Protein AF-A0A2T2NE48-F1 (afdb_monomer_lite)

Organism: NCBI:txid1448308

pLDDT: mean 75.58, std 19.29, range [32.59, 97.0]

Sequence (213 aa):
MPCQMFSPVVSTAILALLLVLNAVTLEVAPDSSCANFCLDSPQSNASNIYHLSTFDRDISCLGTDYSGANSTEKGRRFKSRVGCEQTSDWAWGGDGDDGENDVYWFLYKLNVNIKSTIAWCVTGFFESQSNPNVTKANTLCSADCEPISKAINDRLKQSNQRLQYNYCSSDNDGFMNGIDKCATCLSKGENLQILANFESTLIFNARLAKLTL

Structure (mmCIF, N/CA/C/O backbone):
data_AF-A0A2T2NE48-F1
#
_entry.id   AF-A0A2T2NE48-F1
#
loop_
_atom_site.group_PDB
_atom_site.id
_atom_si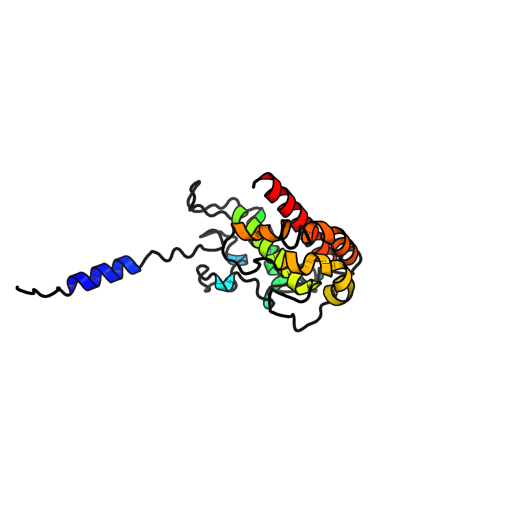te.type_symbol
_atom_site.label_atom_id
_atom_site.label_alt_id
_atom_site.label_comp_id
_atom_site.label_asym_id
_atom_site.label_entity_id
_atom_site.label_seq_id
_atom_site.pdbx_PDB_ins_code
_atom_site.Cartn_x
_atom_site.Cartn_y
_atom_site.Cartn_z
_atom_site.occupancy
_atom_site.B_iso_or_equiv
_atom_site.auth_seq_id
_atom_site.auth_comp_id
_atom_site.auth_asym_id
_atom_site.auth_atom_id
_atom_site.pdbx_PDB_model_num
ATOM 1 N N . MET A 1 1 ? 51.030 41.085 -10.895 1.00 44.44 1 MET A N 1
ATOM 2 C CA . MET A 1 1 ? 50.213 41.977 -11.756 1.00 44.44 1 MET A CA 1
ATOM 3 C C . MET A 1 1 ? 50.639 41.710 -13.194 1.00 44.44 1 MET A C 1
ATOM 5 O O . MET A 1 1 ? 51.850 41.629 -13.368 1.00 44.44 1 MET A O 1
ATOM 9 N N . PRO A 1 2 ? 49.743 41.503 -14.182 1.00 38.47 2 PRO A N 1
ATOM 10 C CA . PRO A 1 2 ? 48.411 42.100 -14.326 1.00 38.47 2 PRO A CA 1
ATOM 11 C C . PRO A 1 2 ? 47.244 41.099 -14.494 1.00 38.47 2 PRO A C 1
ATOM 13 O O . PRO A 1 2 ? 47.440 39.910 -14.722 1.00 38.47 2 PRO A O 1
ATOM 16 N N . CYS A 1 3 ? 46.023 41.630 -14.373 1.00 33.72 3 CYS A N 1
ATOM 17 C CA . CYS A 1 3 ? 44.760 41.010 -14.771 1.00 33.72 3 CYS A CA 1
ATOM 18 C C . CYS A 1 3 ? 44.644 40.946 -16.302 1.00 33.72 3 CYS A C 1
ATOM 20 O O . CYS A 1 3 ? 44.968 41.927 -16.971 1.00 33.72 3 CYS A O 1
ATOM 22 N N . GLN A 1 4 ? 44.087 39.860 -16.847 1.00 32.59 4 GLN A N 1
ATOM 23 C CA . GLN A 1 4 ? 43.489 39.861 -18.184 1.00 32.59 4 GLN A CA 1
ATOM 24 C C . GLN A 1 4 ? 42.101 39.213 -18.173 1.00 32.59 4 GLN A C 1
ATOM 26 O O . GLN A 1 4 ? 41.817 38.281 -17.425 1.00 32.59 4 GLN A O 1
ATOM 31 N N . MET A 1 5 ? 41.244 39.828 -18.981 1.00 36.47 5 MET A N 1
ATOM 32 C CA . MET A 1 5 ? 39.801 39.680 -19.109 1.00 36.47 5 MET A CA 1
ATOM 33 C C . MET A 1 5 ? 39.377 38.272 -19.546 1.00 36.47 5 MET A C 1
ATOM 35 O O . MET A 1 5 ? 39.890 37.743 -20.530 1.00 36.47 5 MET A O 1
ATOM 39 N N . PHE A 1 6 ? 38.378 37.704 -18.867 1.00 33.88 6 PHE A N 1
ATOM 40 C CA . PHE A 1 6 ? 37.699 36.496 -19.328 1.00 33.88 6 PHE A CA 1
ATOM 41 C C . PHE A 1 6 ? 36.794 36.817 -20.527 1.00 33.88 6 PHE A C 1
ATOM 43 O O . PHE A 1 6 ? 35.891 37.648 -20.459 1.00 33.88 6 PHE A O 1
ATOM 50 N N . SER A 1 7 ? 37.100 36.144 -21.635 1.00 38.25 7 SER A N 1
ATOM 51 C CA . SER A 1 7 ? 36.379 36.123 -22.908 1.00 38.25 7 SER A CA 1
ATOM 52 C C . SER A 1 7 ? 34.950 35.562 -22.755 1.00 38.25 7 SER A C 1
ATOM 54 O O . SER A 1 7 ? 34.760 34.608 -21.993 1.00 38.25 7 SER A O 1
ATOM 56 N N . PRO A 1 8 ? 33.946 36.058 -23.514 1.00 43.22 8 PRO A N 1
ATOM 57 C CA . PRO A 1 8 ? 32.561 35.563 -23.467 1.00 43.22 8 PRO A CA 1
ATOM 58 C C . PRO A 1 8 ? 32.416 34.086 -23.883 1.00 43.22 8 PRO A C 1
ATOM 60 O O . PRO A 1 8 ? 31.383 33.470 -23.629 1.00 43.22 8 PRO A O 1
ATOM 63 N N . VAL A 1 9 ? 33.465 33.493 -24.462 1.00 47.25 9 VAL A N 1
ATOM 64 C CA . VAL A 1 9 ? 33.515 32.081 -24.876 1.00 47.25 9 VAL A CA 1
ATOM 65 C C . VAL A 1 9 ? 33.454 31.124 -23.676 1.00 47.25 9 VAL A C 1
ATOM 67 O O . VAL A 1 9 ? 32.893 30.033 -23.779 1.00 47.25 9 VAL A O 1
ATOM 70 N N . VAL A 1 10 ? 33.940 31.538 -22.498 1.00 44.31 10 VAL A N 1
ATOM 71 C CA . VAL A 1 10 ? 33.923 30.682 -21.294 1.00 44.31 10 VAL A CA 1
ATOM 72 C C . VAL A 1 10 ? 32.500 30.520 -20.736 1.00 44.31 10 VAL A C 1
ATOM 74 O O . VAL A 1 10 ? 32.179 29.488 -20.153 1.00 44.31 10 VAL A O 1
ATOM 77 N N . SER A 1 11 ? 31.606 31.477 -21.013 1.00 48.16 11 SER A N 1
ATOM 78 C CA . SER A 1 11 ? 30.197 31.412 -20.599 1.00 48.16 11 SER A CA 1
ATOM 79 C C . SER A 1 11 ? 29.408 30.329 -21.348 1.00 48.16 11 SER A C 1
ATOM 81 O O . SER A 1 11 ? 28.517 29.700 -20.782 1.00 48.16 11 SER A O 1
ATOM 83 N N . THR A 1 12 ? 29.763 30.051 -22.608 1.00 47.50 12 THR A N 1
ATOM 84 C CA . THR A 1 12 ? 29.078 29.021 -23.412 1.00 47.50 12 THR A CA 1
ATOM 85 C C . THR A 1 12 ? 29.461 27.588 -23.032 1.00 47.50 12 THR A C 1
ATOM 87 O O . THR A 1 12 ? 28.648 26.681 -23.192 1.00 47.50 12 THR A O 1
ATOM 90 N N . ALA A 1 13 ? 30.648 27.375 -22.453 1.00 48.75 13 ALA A N 1
ATOM 91 C CA . ALA A 1 13 ? 31.083 26.049 -22.007 1.00 48.75 13 ALA A CA 1
ATOM 92 C C . ALA A 1 13 ? 30.382 25.598 -20.711 1.00 48.75 13 ALA A C 1
ATOM 94 O O . ALA A 1 13 ? 30.119 24.412 -20.529 1.00 48.75 13 ALA A O 1
ATOM 95 N N . ILE A 1 14 ? 30.016 26.542 -19.836 1.00 50.50 14 ILE A N 1
ATOM 96 C CA . ILE A 1 14 ? 29.304 26.246 -18.583 1.00 50.50 14 ILE A CA 1
ATOM 97 C C . ILE A 1 14 ? 27.827 25.913 -18.859 1.00 50.50 14 ILE A C 1
ATOM 99 O O . ILE A 1 14 ? 27.270 25.032 -18.209 1.00 50.50 14 ILE A O 1
ATOM 103 N N . LEU A 1 15 ? 27.207 26.532 -19.873 1.00 43.06 15 LEU A N 1
ATOM 104 C CA . LEU A 1 15 ? 25.827 26.217 -20.268 1.00 43.06 15 LEU A CA 1
ATOM 105 C C . LEU A 1 15 ? 25.681 24.822 -20.902 1.00 43.06 15 LEU A C 1
ATOM 107 O O . LEU A 1 15 ? 24.657 24.177 -20.704 1.00 43.06 15 LEU A O 1
ATOM 111 N N . ALA A 1 16 ? 26.699 24.334 -21.619 1.00 45.84 16 ALA A N 1
ATOM 112 C CA . ALA A 1 16 ? 26.691 22.986 -22.192 1.00 45.84 16 ALA A CA 1
ATOM 113 C C . ALA A 1 16 ? 26.931 21.887 -21.137 1.00 45.84 16 ALA A C 1
ATOM 115 O O . ALA A 1 16 ? 26.408 20.784 -21.274 1.00 45.84 16 ALA A O 1
ATOM 116 N N . LEU A 1 17 ? 27.659 22.191 -20.054 1.00 43.09 17 LEU A N 1
ATOM 117 C CA . LEU A 1 17 ? 27.893 21.246 -18.954 1.00 43.09 17 LEU A CA 1
ATOM 118 C C . LEU A 1 17 ? 26.673 21.099 -18.021 1.00 43.09 17 LEU A C 1
ATOM 120 O O . LEU A 1 17 ? 26.535 20.094 -17.332 1.00 43.09 17 LEU A O 1
ATOM 124 N N . LEU A 1 18 ? 25.759 22.074 -18.033 1.00 40.31 18 LEU A N 1
ATOM 125 C CA . LEU A 1 18 ? 24.522 22.067 -17.241 1.00 40.31 18 LEU A CA 1
ATOM 126 C C . LEU A 1 18 ? 23.337 21.371 -17.941 1.00 40.31 18 LEU A C 1
ATOM 128 O O . LEU A 1 18 ? 22.265 21.269 -17.348 1.00 40.31 18 LEU A O 1
ATOM 132 N N . LEU A 1 19 ? 23.505 20.886 -19.179 1.00 40.97 19 LEU A N 1
ATOM 133 C CA . LEU A 1 19 ? 22.394 20.424 -20.021 1.00 40.97 19 LEU A CA 1
ATOM 134 C C . LEU A 1 19 ? 22.105 18.912 -20.027 1.00 40.97 19 LEU A C 1
ATOM 136 O O . LEU A 1 19 ? 21.163 18.526 -20.709 1.00 40.97 19 LEU A O 1
ATOM 140 N N . VAL A 1 20 ? 22.820 18.040 -19.295 1.00 41.28 20 VAL A N 1
ATOM 141 C CA . VAL A 1 20 ? 22.506 16.585 -19.378 1.00 41.28 20 VAL A CA 1
ATOM 142 C C . VAL A 1 20 ? 22.626 15.767 -18.081 1.00 41.28 20 VAL A C 1
ATOM 144 O O . VAL A 1 20 ? 22.304 14.588 -18.085 1.00 41.28 20 VAL A O 1
ATOM 147 N N . LEU A 1 21 ? 22.993 16.351 -16.934 1.00 37.84 21 LEU A N 1
ATOM 148 C CA . LEU A 1 21 ? 23.057 15.604 -15.658 1.00 37.84 21 LEU A CA 1
ATOM 149 C C . LEU A 1 21 ? 21.745 15.591 -14.855 1.00 37.84 21 LEU A C 1
ATOM 151 O O . LEU A 1 21 ? 21.741 15.273 -13.672 1.00 37.84 21 LEU A O 1
ATOM 155 N N . ASN A 1 22 ? 20.617 15.863 -15.508 1.00 33.66 22 ASN A N 1
ATOM 156 C CA . ASN A 1 22 ? 19.311 15.476 -14.986 1.00 33.66 22 ASN A CA 1
ATOM 157 C C . ASN A 1 22 ? 18.867 14.199 -15.701 1.00 33.66 22 ASN A C 1
ATOM 159 O O . ASN A 1 22 ? 17.844 14.185 -16.382 1.00 33.66 22 ASN A O 1
ATOM 163 N N . ALA A 1 23 ? 19.635 13.119 -15.532 1.00 37.03 23 ALA A N 1
ATOM 164 C CA . ALA A 1 23 ? 19.044 11.790 -15.553 1.00 37.03 23 ALA A CA 1
ATOM 165 C C . ALA A 1 23 ? 18.161 11.715 -14.309 1.00 37.03 23 ALA A C 1
ATOM 167 O O . ALA A 1 23 ? 18.549 11.206 -13.260 1.00 37.03 23 ALA A O 1
ATOM 168 N N . VAL A 1 24 ? 16.999 12.359 -14.379 1.00 35.28 24 VAL A N 1
ATOM 169 C CA . VAL A 1 24 ? 15.969 12.043 -13.416 1.00 35.28 24 VAL A CA 1
ATOM 170 C C . VAL A 1 24 ? 15.526 10.654 -13.811 1.00 35.28 24 VAL A C 1
ATOM 172 O O . VAL A 1 24 ? 14.962 10.483 -14.892 1.00 35.28 24 VAL A O 1
ATOM 175 N N . THR A 1 25 ? 15.883 9.691 -12.968 1.00 40.91 25 THR A N 1
ATOM 176 C CA . THR A 1 25 ? 15.460 8.303 -13.081 1.00 40.91 25 THR A CA 1
ATOM 177 C C . THR A 1 25 ? 13.975 8.315 -13.370 1.00 40.91 25 THR A C 1
ATOM 179 O O . THR A 1 25 ? 13.176 8.849 -12.589 1.00 40.91 25 THR A O 1
ATOM 182 N N . LEU A 1 26 ? 13.639 7.833 -14.555 1.00 46.09 26 LEU A N 1
ATOM 183 C CA . LEU A 1 26 ? 12.269 7.631 -14.935 1.00 46.09 26 LEU A CA 1
ATOM 184 C C . LEU A 1 26 ? 11.814 6.541 -13.982 1.00 46.09 26 LEU A C 1
ATOM 186 O O . LEU A 1 26 ? 12.364 5.455 -14.011 1.00 46.09 26 LEU A O 1
ATOM 190 N N . GLU A 1 27 ? 10.857 6.779 -13.089 1.00 61.62 27 GLU A N 1
ATOM 191 C CA . GLU A 1 27 ? 10.417 5.656 -12.254 1.00 61.62 27 GLU A CA 1
ATOM 192 C C . GLU A 1 27 ? 9.560 4.665 -13.055 1.00 61.62 27 GLU A C 1
ATOM 194 O O . GLU A 1 27 ? 8.658 4.060 -12.514 1.00 61.62 27 GLU A O 1
ATOM 199 N N . VAL A 1 28 ? 9.748 4.545 -14.362 1.00 65.81 28 VAL A N 1
ATOM 200 C CA . VAL A 1 28 ? 9.128 3.599 -15.294 1.00 65.81 28 VAL A CA 1
ATOM 201 C C . VAL A 1 28 ? 10.209 3.284 -16.313 1.00 65.81 28 VAL A C 1
ATOM 203 O O . VAL A 1 28 ? 10.930 4.203 -16.680 1.00 65.81 28 VAL A O 1
ATOM 206 N N . ALA A 1 29 ? 10.330 2.053 -16.808 1.00 71.94 29 ALA A N 1
ATOM 207 C CA . ALA A 1 29 ? 11.402 1.785 -17.763 1.00 71.94 29 ALA A CA 1
ATOM 208 C C . ALA A 1 29 ? 11.204 2.659 -19.028 1.00 71.94 29 ALA A C 1
ATOM 210 O O . ALA A 1 29 ? 10.101 2.666 -19.595 1.00 71.94 29 ALA A O 1
ATOM 211 N N . PRO A 1 30 ? 12.224 3.423 -19.471 1.00 70.69 30 PRO A N 1
ATOM 212 C CA . PRO A 1 30 ? 12.110 4.312 -20.621 1.00 70.69 30 PRO A CA 1
ATOM 213 C C . PRO A 1 30 ? 11.639 3.572 -21.866 1.00 70.69 30 PRO A C 1
ATOM 215 O O . PRO A 1 30 ? 12.071 2.452 -22.113 1.00 70.69 30 PRO A O 1
ATOM 218 N N . ASP A 1 31 ? 10.744 4.199 -22.632 1.00 74.06 31 ASP A N 1
ATOM 219 C CA . ASP A 1 31 ? 10.131 3.650 -23.852 1.00 74.06 31 ASP A CA 1
ATOM 220 C C . ASP A 1 31 ? 9.341 2.336 -23.668 1.00 74.06 31 ASP A C 1
ATOM 222 O O . ASP A 1 31 ? 8.898 1.734 -24.650 1.00 74.06 31 ASP A O 1
ATOM 226 N N . SER A 1 32 ? 9.073 1.920 -22.423 1.00 78.38 32 SER A N 1
ATOM 227 C CA . SER A 1 32 ? 8.186 0.790 -22.153 1.00 78.38 32 SER A CA 1
ATOM 228 C C . SER A 1 32 ? 6.763 1.077 -22.633 1.00 78.38 32 SER A C 1
ATOM 230 O O . SER A 1 32 ? 6.166 2.116 -22.333 1.00 78.38 32 SER A O 1
ATOM 232 N N . SER A 1 33 ? 6.151 0.088 -23.286 1.00 83.31 33 SER A N 1
ATOM 233 C CA . SER A 1 33 ? 4.720 0.125 -23.611 1.00 83.31 33 SER A CA 1
ATOM 234 C C . SER A 1 33 ? 3.822 0.201 -22.364 1.00 83.31 33 SER A C 1
ATOM 236 O O . SER A 1 33 ? 2.710 0.737 -22.440 1.00 83.31 33 SER A O 1
ATOM 238 N N . CYS A 1 34 ? 4.317 -0.255 -21.205 1.00 81.81 34 CYS A N 1
ATOM 239 C CA . CYS A 1 34 ? 3.620 -0.199 -19.924 1.00 81.81 34 CYS A CA 1
ATOM 240 C C . CYS A 1 34 ? 3.664 1.185 -19.269 1.00 81.81 34 CYS A C 1
ATOM 242 O O . CYS A 1 34 ? 2.781 1.496 -18.465 1.00 81.81 34 CYS A O 1
ATOM 244 N N . ALA A 1 35 ? 4.607 2.053 -19.657 1.00 75.75 35 ALA A N 1
ATOM 245 C CA . ALA A 1 35 ? 4.751 3.391 -19.086 1.00 75.75 35 ALA A CA 1
ATOM 246 C C . ALA A 1 35 ? 3.456 4.218 -19.193 1.00 75.75 35 ALA A C 1
ATOM 248 O O . ALA A 1 35 ? 3.117 4.965 -18.278 1.00 75.75 35 ALA A O 1
ATOM 249 N N . ASN A 1 36 ? 2.655 4.017 -20.244 1.00 76.25 36 ASN A N 1
ATOM 250 C CA . ASN A 1 36 ? 1.375 4.712 -20.429 1.00 76.25 36 ASN A CA 1
ATOM 251 C C . ASN A 1 36 ? 0.335 4.425 -19.329 1.00 76.25 36 ASN A C 1
ATOM 253 O O . ASN A 1 36 ? -0.551 5.244 -19.099 1.00 76.25 36 ASN A O 1
ATOM 257 N N . PHE A 1 37 ? 0.430 3.291 -18.628 1.00 75.44 37 PHE A N 1
ATOM 258 C CA . PHE A 1 37 ? -0.422 2.984 -17.469 1.00 75.44 37 PHE A CA 1
ATOM 259 C C . PHE A 1 37 ? 0.136 3.559 -16.158 1.00 75.44 37 PHE A C 1
ATOM 261 O O . PHE A 1 37 ? -0.528 3.553 -15.113 1.00 75.44 37 PHE A O 1
ATOM 268 N N . CYS A 1 38 ? 1.374 4.041 -16.198 1.00 67.50 38 CYS A N 1
ATOM 269 C CA . CYS A 1 38 ? 2.130 4.490 -15.041 1.00 67.50 38 CYS A CA 1
ATOM 270 C C . CYS A 1 38 ? 2.132 6.008 -14.871 1.00 67.50 38 CYS A C 1
ATOM 272 O O . CYS A 1 38 ? 2.309 6.471 -13.746 1.00 67.50 38 CYS A O 1
ATOM 274 N N . LEU A 1 39 ? 1.881 6.758 -15.945 1.00 65.12 39 LEU A N 1
ATOM 275 C CA . LEU A 1 39 ? 1.863 8.220 -15.946 1.00 65.12 39 LEU A CA 1
ATOM 276 C C . LEU A 1 39 ? 0.467 8.788 -15.667 1.00 65.12 39 LEU A C 1
ATOM 278 O O . LEU A 1 39 ? -0.545 8.255 -16.120 1.00 65.12 39 LEU A O 1
ATOM 282 N N . ASP A 1 40 ? 0.422 9.906 -14.938 1.00 55.59 40 ASP A N 1
ATOM 283 C CA . ASP A 1 40 ? -0.820 10.635 -14.650 1.00 55.59 40 ASP A CA 1
ATOM 284 C C . ASP A 1 40 ? -1.310 11.466 -15.841 1.00 55.59 40 ASP A C 1
ATOM 286 O O . ASP A 1 40 ? -2.495 11.787 -15.922 1.00 55.59 40 ASP A O 1
ATOM 290 N N . SER A 1 41 ? -0.427 11.809 -16.786 1.00 47.47 41 SER A N 1
ATOM 291 C CA . SER A 1 41 ? -0.827 12.366 -18.078 1.00 47.47 41 SER A CA 1
ATOM 292 C C . SER A 1 41 ? 0.187 12.032 -19.184 1.00 47.47 41 SER A C 1
ATOM 294 O O . SER A 1 41 ? 1.366 11.842 -18.894 1.00 47.47 41 SER A O 1
ATOM 296 N N . PRO A 1 42 ? -0.213 12.054 -20.469 1.00 41.59 42 PRO A N 1
ATOM 297 C CA . PRO A 1 42 ? 0.702 11.841 -21.599 1.00 41.59 42 PRO A CA 1
ATOM 298 C C . PRO A 1 42 ? 1.818 12.898 -21.717 1.00 41.59 42 PRO A C 1
ATOM 300 O O . PRO A 1 42 ? 2.737 12.735 -22.510 1.00 41.59 42 PRO A O 1
ATOM 303 N N . GLN A 1 43 ? 1.705 14.009 -20.977 1.00 37.91 43 GLN A N 1
ATOM 304 C CA . GLN A 1 43 ? 2.612 15.164 -20.999 1.00 37.91 43 GLN A CA 1
ATOM 305 C C . GLN A 1 43 ? 3.388 15.331 -19.684 1.00 37.91 43 GLN A C 1
ATOM 307 O O . GLN A 1 43 ? 4.200 16.247 -19.565 1.00 37.91 43 GLN A O 1
ATOM 312 N N . SER A 1 44 ? 3.141 14.485 -18.676 1.00 43.94 44 SER A N 1
ATOM 313 C CA . SER A 1 44 ? 3.890 14.546 -17.422 1.00 43.94 44 SER A CA 1
ATOM 314 C C . SER A 1 44 ? 5.260 13.928 -17.644 1.00 43.94 44 SER A C 1
ATOM 316 O O . SER A 1 44 ? 5.365 12.729 -17.902 1.00 43.94 44 SER A O 1
ATOM 318 N N . ASN A 1 45 ? 6.303 14.748 -17.530 1.00 38.91 45 ASN A N 1
ATOM 319 C CA . ASN A 1 45 ? 7.682 14.285 -17.527 1.00 38.91 45 ASN A CA 1
ATOM 320 C C . ASN A 1 45 ? 7.840 13.252 -16.408 1.00 38.91 45 ASN A C 1
ATOM 322 O O . ASN A 1 45 ? 7.736 13.587 -15.228 1.00 38.91 45 ASN A O 1
ATOM 326 N N . ALA A 1 46 ? 8.115 12.005 -16.779 1.00 43.16 46 ALA A N 1
ATOM 327 C CA . ALA A 1 46 ? 8.340 10.906 -15.841 1.00 43.16 46 ALA A CA 1
ATOM 328 C C . ALA A 1 46 ? 9.632 11.074 -15.003 1.00 43.16 46 ALA A C 1
ATOM 330 O O . ALA A 1 46 ? 9.906 10.319 -14.079 1.00 43.16 46 ALA A O 1
ATOM 331 N N . SER A 1 47 ? 10.361 12.152 -15.291 1.00 35.72 47 SER A N 1
ATOM 332 C CA . SER A 1 47 ? 11.492 12.746 -14.590 1.00 35.72 47 SER A CA 1
ATOM 333 C C . SER A 1 47 ? 11.100 13.616 -13.387 1.00 35.72 47 SER A C 1
ATOM 335 O O . SER A 1 47 ? 11.803 14.566 -13.056 1.00 35.72 47 SER A O 1
ATOM 337 N N . ASN A 1 48 ? 9.951 13.394 -12.760 1.00 36.56 48 ASN A N 1
ATOM 338 C CA . ASN A 1 48 ? 9.563 14.178 -11.599 1.00 36.56 48 ASN A CA 1
ATOM 339 C C . ASN A 1 48 ? 9.153 13.238 -10.473 1.00 36.56 48 ASN A C 1
ATOM 341 O O . ASN A 1 48 ? 8.015 12.785 -10.414 1.00 36.56 48 ASN A O 1
ATOM 345 N N . ILE A 1 49 ? 10.101 12.985 -9.570 1.00 39.53 49 ILE A N 1
ATOM 346 C CA . ILE A 1 49 ? 9.968 12.190 -8.338 1.00 39.53 49 ILE A CA 1
ATOM 347 C C . ILE A 1 49 ? 8.749 12.579 -7.477 1.00 39.53 49 ILE A C 1
ATOM 349 O O . ILE A 1 49 ? 8.300 11.808 -6.636 1.00 39.53 49 ILE A O 1
ATOM 353 N N . TYR A 1 50 ? 8.166 13.761 -7.703 1.00 40.50 50 TYR A N 1
ATOM 354 C CA . TYR A 1 50 ? 6.936 14.212 -7.049 1.00 40.50 50 TYR A CA 1
ATOM 355 C C . TYR A 1 50 ? 5.640 13.650 -7.663 1.00 40.50 50 TYR A C 1
ATOM 357 O O . TYR A 1 50 ? 4.578 13.835 -7.079 1.00 40.50 50 TYR A O 1
ATOM 365 N N . HIS A 1 51 ? 5.699 12.947 -8.798 1.00 41.81 51 HIS A N 1
ATOM 366 C CA . HIS A 1 51 ? 4.575 12.167 -9.342 1.00 41.81 51 HIS A CA 1
ATOM 367 C C . HIS A 1 51 ? 4.538 10.724 -8.816 1.00 41.81 51 HIS A C 1
ATOM 369 O O . HIS A 1 51 ? 3.670 9.943 -9.195 1.00 41.81 51 HIS A O 1
ATOM 375 N N . LEU A 1 52 ? 5.496 10.355 -7.959 1.00 44.56 52 LEU A N 1
ATOM 376 C CA . LEU A 1 52 ? 5.715 8.973 -7.523 1.00 44.56 52 LEU A CA 1
ATOM 377 C C . LEU A 1 52 ? 5.383 8.735 -6.058 1.00 44.56 52 LEU A C 1
ATOM 379 O O . LEU A 1 52 ? 5.319 7.596 -5.601 1.00 44.56 52 LEU A O 1
ATOM 383 N N . SER A 1 53 ? 5.000 9.793 -5.350 1.00 46.62 53 SER A N 1
ATOM 384 C CA . SER A 1 53 ? 4.044 9.624 -4.274 1.00 46.62 53 SER A CA 1
ATOM 385 C C . SER A 1 53 ? 2.721 9.219 -4.908 1.00 46.62 53 SER A C 1
ATOM 387 O O . SER A 1 53 ? 2.091 10.047 -5.564 1.00 46.62 53 SER A O 1
ATOM 389 N N . THR A 1 54 ? 2.292 7.973 -4.699 1.00 50.41 54 THR A N 1
ATOM 390 C CA . THR A 1 54 ? 0.871 7.627 -4.703 1.00 50.41 54 THR A CA 1
ATOM 391 C C . THR A 1 54 ? 0.185 8.691 -3.851 1.00 50.41 54 THR A C 1
ATOM 393 O O . THR A 1 54 ? 0.263 8.653 -2.622 1.00 50.41 54 THR A O 1
ATOM 396 N N . PHE A 1 55 ? -0.382 9.721 -4.479 1.00 54.47 55 PHE A N 1
ATOM 397 C CA . PHE A 1 55 ? -1.176 10.676 -3.732 1.00 54.47 55 PHE A CA 1
ATOM 398 C C . PHE A 1 55 ? -2.397 9.898 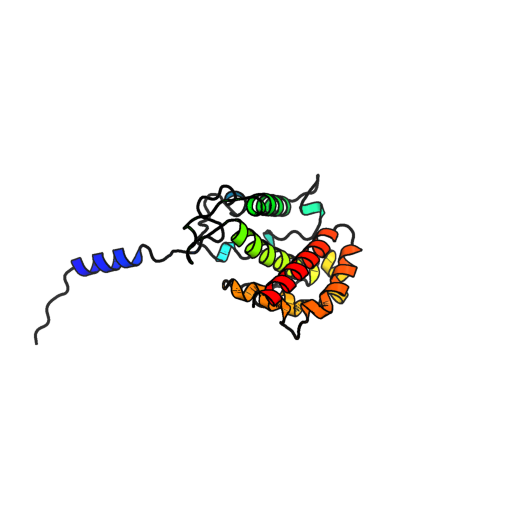-3.241 1.00 54.47 55 PHE A C 1
ATOM 400 O O . PHE A 1 55 ? -2.819 8.917 -3.856 1.00 54.47 55 PHE A O 1
ATOM 407 N N . ASP A 1 56 ? -2.985 10.330 -2.137 1.00 53.78 56 ASP A N 1
ATOM 408 C CA . ASP A 1 56 ? -4.321 9.923 -1.692 1.00 53.78 56 ASP A CA 1
ATOM 409 C C . ASP A 1 56 ? -5.329 9.723 -2.845 1.00 53.78 56 ASP A C 1
ATOM 411 O O . ASP A 1 56 ? -6.176 8.826 -2.807 1.00 53.78 56 ASP A O 1
ATOM 415 N N . ARG A 1 57 ? -5.190 10.525 -3.908 1.00 58.06 57 ARG A N 1
ATOM 416 C CA . ARG A 1 57 ? -5.975 10.473 -5.150 1.00 58.06 57 ARG A CA 1
ATOM 417 C C . ARG A 1 57 ? -5.846 9.171 -5.953 1.00 58.06 57 ARG A C 1
ATOM 419 O O . ARG A 1 57 ? -6.804 8.801 -6.630 1.00 58.06 57 ARG A O 1
ATOM 426 N N . ASP A 1 58 ? -4.737 8.448 -5.835 1.00 69.19 58 ASP A N 1
ATOM 427 C CA . ASP A 1 58 ? -4.455 7.210 -6.578 1.00 69.19 58 ASP A CA 1
ATOM 428 C C . ASP A 1 58 ? -4.750 5.940 -5.774 1.00 69.19 58 ASP A C 1
ATOM 430 O O . ASP A 1 58 ? -4.682 4.825 -6.295 1.00 69.19 58 ASP A O 1
ATOM 434 N N . ILE A 1 59 ? -5.131 6.099 -4.505 1.00 81.44 59 ILE A N 1
ATOM 435 C CA . ILE A 1 59 ? -5.354 4.994 -3.577 1.00 81.44 59 ILE A CA 1
ATOM 436 C C . ILE A 1 59 ? -6.810 4.531 -3.635 1.00 81.44 59 ILE A C 1
ATOM 438 O O . ILE A 1 59 ? -7.752 5.312 -3.468 1.00 81.44 59 ILE A O 1
ATOM 442 N N . SER A 1 60 ? -7.004 3.228 -3.828 1.00 89.06 60 SER A N 1
ATOM 443 C CA . SER A 1 60 ? -8.315 2.573 -3.775 1.00 89.06 60 SER A CA 1
ATOM 444 C C . SER A 1 60 ? -8.399 1.642 -2.573 1.00 89.06 60 SER A C 1
ATOM 446 O O . SER A 1 60 ? -7.575 0.740 -2.422 1.00 89.06 60 SER A O 1
ATOM 448 N N . CYS A 1 61 ? -9.407 1.851 -1.729 1.00 91.38 61 CYS A N 1
ATOM 449 C CA . CYS A 1 61 ? -9.540 1.140 -0.457 1.00 91.38 61 CYS A CA 1
ATOM 450 C C . CYS A 1 61 ? -10.496 -0.053 -0.520 1.00 91.38 61 CYS A C 1
ATOM 452 O O . CYS A 1 61 ? -10.517 -0.853 0.414 1.00 91.38 61 CYS A O 1
ATOM 454 N N . LEU A 1 62 ? -11.308 -0.169 -1.576 1.00 93.00 62 LEU A N 1
ATOM 455 C CA . LEU A 1 62 ? -12.308 -1.226 -1.710 1.00 93.00 62 LEU A CA 1
ATOM 456 C C . LEU A 1 62 ? -11.988 -2.131 -2.895 1.00 93.00 62 LEU A C 1
ATOM 458 O O . LEU A 1 62 ? -11.581 -1.670 -3.956 1.00 93.00 62 LEU A O 1
ATOM 462 N N . GLY A 1 63 ? -12.251 -3.429 -2.754 1.00 88.50 63 GLY A N 1
ATOM 463 C CA . GLY A 1 63 ? -12.079 -4.400 -3.840 1.00 88.50 63 GLY A CA 1
ATOM 464 C C . GLY A 1 63 ? -12.905 -4.062 -5.088 1.00 88.50 63 GLY A C 1
ATOM 465 O O . GLY A 1 63 ? -12.440 -4.252 -6.213 1.00 88.50 63 GLY A O 1
ATOM 466 N N . THR A 1 64 ? -14.095 -3.484 -4.901 1.00 93.25 64 THR A N 1
ATOM 467 C CA . THR A 1 64 ? -14.973 -3.034 -5.992 1.00 93.25 64 THR A CA 1
ATOM 468 C C . THR A 1 64 ? -14.363 -1.922 -6.834 1.00 93.25 64 THR A C 1
ATOM 470 O O . THR A 1 64 ? -14.724 -1.794 -7.998 1.00 93.25 64 THR A O 1
ATOM 473 N N . ASP A 1 65 ? -13.407 -1.161 -6.296 1.00 91.69 65 ASP A N 1
ATOM 474 C CA . ASP A 1 65 ? -12.748 -0.079 -7.027 1.00 91.69 65 ASP A CA 1
ATOM 475 C C . ASP A 1 65 ? -11.879 -0.618 -8.175 1.00 91.69 65 ASP A C 1
ATOM 477 O O . ASP A 1 65 ? -11.651 0.088 -9.155 1.00 91.69 65 ASP A O 1
ATOM 481 N N . TYR A 1 66 ? -11.417 -1.870 -8.086 1.00 87.50 66 TYR A N 1
ATOM 482 C CA . TYR A 1 66 ? -10.468 -2.468 -9.029 1.00 87.50 66 TYR A CA 1
ATOM 483 C C . TYR A 1 66 ? -11.133 -3.239 -10.178 1.00 87.50 66 TYR A C 1
ATOM 485 O O . TYR A 1 66 ? -10.503 -3.474 -11.212 1.00 87.50 66 TYR A O 1
ATOM 493 N N . SER A 1 67 ? -12.386 -3.685 -10.022 1.00 8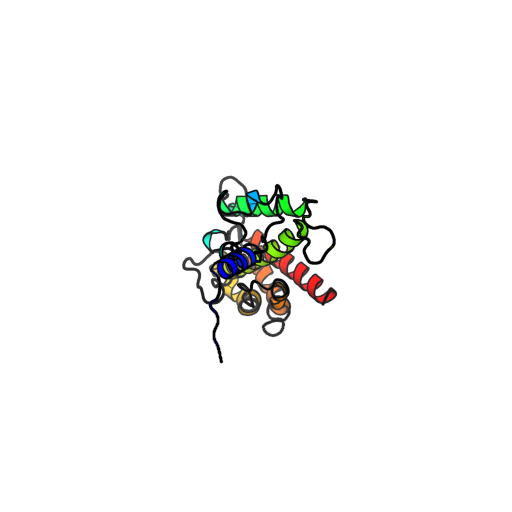6.81 67 SER A N 1
ATOM 494 C CA . SER A 1 67 ? -13.063 -4.502 -11.039 1.00 86.81 67 SER A CA 1
ATOM 495 C C . SER A 1 67 ? -14.591 -4.480 -10.930 1.00 86.81 67 SER A C 1
ATOM 497 O O . SER A 1 67 ? -15.147 -4.228 -9.867 1.00 86.81 67 SER A O 1
ATOM 499 N N . GLY A 1 68 ? -15.271 -4.764 -12.045 1.00 88.12 68 GLY A N 1
ATOM 500 C CA . GLY A 1 68 ? -16.733 -4.783 -12.126 1.00 88.12 68 GLY A CA 1
ATOM 501 C C . GLY A 1 68 ? -17.357 -3.418 -12.437 1.00 88.12 68 GLY A C 1
ATOM 502 O O . GLY A 1 68 ? -16.660 -2.450 -12.756 1.00 88.12 68 GLY A O 1
ATOM 503 N N . ALA A 1 69 ? -18.690 -3.357 -12.355 1.00 89.38 69 ALA A N 1
ATOM 504 C CA . ALA A 1 69 ? -19.488 -2.186 -12.738 1.00 89.38 69 ALA A CA 1
ATOM 505 C C . ALA A 1 69 ? -19.195 -0.933 -11.892 1.00 89.38 69 ALA A C 1
ATOM 507 O O . ALA A 1 69 ? -19.324 0.180 -12.389 1.00 89.38 69 ALA A O 1
ATOM 508 N N . ASN A 1 70 ? -18.746 -1.121 -10.647 1.00 90.62 70 ASN A N 1
ATOM 509 C CA . ASN A 1 70 ? -18.431 -0.040 -9.708 1.00 90.62 70 ASN A CA 1
ATOM 510 C C . ASN A 1 70 ? -16.932 0.295 -9.657 1.00 90.62 70 ASN A C 1
ATOM 512 O O . ASN A 1 70 ? -16.492 0.993 -8.746 1.00 90.62 70 ASN A O 1
ATOM 516 N N . SER A 1 71 ? -16.137 -0.214 -10.605 1.00 91.81 71 SER A N 1
ATOM 517 C CA . SER A 1 71 ? -14.707 0.084 -10.632 1.00 91.81 71 SER A CA 1
ATOM 518 C C . SER A 1 71 ? -14.451 1.576 -10.828 1.00 91.81 71 SER A C 1
ATOM 520 O O . SER A 1 71 ? -15.136 2.265 -11.590 1.00 91.81 71 SER A O 1
ATOM 522 N N . THR A 1 72 ? -13.428 2.077 -10.150 1.00 90.25 72 THR A N 1
ATOM 523 C CA . THR A 1 72 ? -12.980 3.463 -10.259 1.00 90.25 72 THR A CA 1
ATOM 524 C C . THR A 1 72 ? -11.845 3.558 -11.272 1.00 90.25 72 THR A C 1
ATOM 526 O O . THR A 1 72 ? -11.188 2.568 -11.597 1.00 90.25 72 THR A O 1
ATOM 529 N N . GLU A 1 73 ? -11.598 4.757 -11.791 1.00 86.25 73 GLU A N 1
ATOM 530 C CA . GLU A 1 73 ? -10.480 4.993 -12.708 1.00 86.25 73 GLU A CA 1
ATOM 531 C C . GLU A 1 73 ? -9.133 4.623 -12.074 1.00 86.25 73 GLU A C 1
ATOM 533 O O . GLU A 1 73 ? -8.378 3.849 -12.657 1.00 86.25 73 GLU A O 1
ATOM 538 N N . LYS A 1 74 ? -8.886 5.080 -10.842 1.00 83.56 74 LYS A N 1
ATOM 539 C CA . LYS A 1 74 ? -7.672 4.775 -10.071 1.00 83.56 74 LYS A CA 1
ATOM 540 C C . LYS A 1 74 ? -7.453 3.270 -9.862 1.00 83.56 74 LYS A C 1
ATOM 542 O O . LYS A 1 74 ? -6.356 2.774 -10.113 1.00 83.56 74 LYS A O 1
ATOM 547 N N . GLY A 1 75 ? -8.492 2.517 -9.489 1.00 85.19 75 GLY A N 1
ATOM 548 C CA . GLY A 1 75 ? -8.384 1.070 -9.285 1.00 85.19 75 GLY A CA 1
ATOM 549 C C . GLY A 1 75 ? -8.140 0.311 -10.592 1.00 85.19 75 GLY A C 1
ATOM 550 O O . GLY A 1 75 ? -7.297 -0.589 -10.638 1.00 85.19 75 GLY A O 1
ATOM 551 N N . ARG A 1 76 ? -8.802 0.712 -11.688 1.00 87.38 76 ARG A N 1
ATOM 552 C CA . ARG A 1 76 ? -8.517 0.161 -13.024 1.00 87.38 76 ARG A CA 1
ATOM 553 C C . ARG A 1 76 ? -7.095 0.479 -13.478 1.00 87.38 76 ARG A C 1
ATOM 555 O O . ARG A 1 76 ? -6.428 -0.411 -13.991 1.00 87.38 76 ARG A O 1
ATOM 562 N N . ARG A 1 77 ? -6.617 1.705 -13.259 1.00 82.75 77 ARG A N 1
ATOM 563 C CA . ARG A 1 77 ? -5.262 2.135 -13.630 1.00 82.75 77 ARG A CA 1
ATOM 564 C C . ARG A 1 77 ? -4.195 1.331 -12.896 1.00 82.75 77 ARG A C 1
ATOM 566 O O . ARG A 1 77 ? -3.293 0.808 -13.542 1.00 82.75 77 ARG A O 1
ATOM 573 N N . PHE A 1 78 ? -4.343 1.152 -11.581 1.00 83.31 78 PHE A N 1
ATOM 574 C CA . PHE A 1 78 ? -3.463 0.283 -10.795 1.00 83.31 78 PHE A CA 1
ATOM 575 C C . PHE A 1 78 ? -3.435 -1.145 -11.354 1.00 83.31 78 PHE A C 1
ATOM 577 O O . PHE A 1 78 ? -2.361 -1.702 -11.571 1.00 83.31 78 PHE A O 1
ATOM 584 N N . LYS A 1 79 ? -4.609 -1.720 -11.646 1.00 85.25 79 LYS A N 1
ATOM 585 C CA . LYS A 1 79 ? -4.710 -3.072 -12.209 1.00 85.25 79 LYS A CA 1
ATOM 586 C C . LYS A 1 79 ? -4.034 -3.184 -13.579 1.00 85.25 79 LYS A C 1
ATOM 588 O O . LYS A 1 79 ? -3.329 -4.160 -13.811 1.00 85.25 79 LYS A O 1
ATOM 593 N N . SER A 1 80 ? -4.238 -2.214 -14.470 1.00 86.75 80 SER A N 1
ATOM 594 C CA . SER A 1 80 ? -3.613 -2.203 -15.800 1.00 86.75 80 SER A CA 1
ATOM 595 C C . SER A 1 80 ? -2.096 -2.070 -15.718 1.00 86.75 80 SER A C 1
ATOM 597 O O . SER A 1 80 ? -1.394 -2.798 -16.411 1.00 86.75 80 SER A O 1
ATOM 599 N N . ARG A 1 81 ? -1.595 -1.199 -14.834 1.00 84.00 81 ARG A N 1
ATOM 600 C CA . ARG A 1 81 ? -0.162 -1.046 -14.559 1.00 84.00 81 ARG A CA 1
ATOM 601 C C . ARG A 1 81 ? 0.457 -2.365 -14.112 1.00 84.00 81 ARG A C 1
ATOM 603 O O . ARG A 1 81 ? 1.316 -2.896 -14.804 1.00 84.00 81 ARG A O 1
ATOM 610 N N . VAL A 1 82 ? -0.041 -2.909 -12.999 1.00 83.75 82 VAL A N 1
ATOM 611 C CA . VAL A 1 82 ? 0.450 -4.169 -12.423 1.00 83.75 82 VAL A CA 1
ATOM 612 C C . VAL A 1 82 ? 0.371 -5.297 -13.446 1.00 83.75 82 VAL A C 1
ATOM 614 O O . VAL A 1 82 ? 1.320 -6.054 -13.601 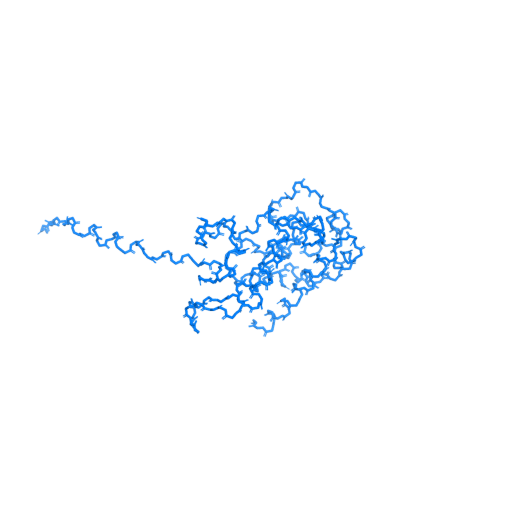1.00 83.75 82 VAL A O 1
ATOM 617 N N . GLY A 1 83 ? -0.741 -5.384 -14.179 1.00 86.75 83 GLY A N 1
ATOM 618 C CA . GLY A 1 83 ? -0.947 -6.407 -15.196 1.00 86.75 83 GLY A CA 1
ATOM 619 C C . GLY A 1 83 ? 0.028 -6.325 -16.369 1.00 86.75 83 GLY A C 1
ATOM 620 O O . GLY A 1 83 ? 0.408 -7.371 -16.883 1.00 86.75 83 GLY A O 1
ATOM 621 N N . CYS A 1 84 ? 0.424 -5.118 -16.777 1.00 87.31 84 CYS A N 1
ATOM 622 C CA . CYS A 1 84 ? 1.368 -4.905 -17.871 1.00 87.31 84 CYS A CA 1
ATOM 623 C C . CYS A 1 84 ? 2.807 -5.172 -17.419 1.00 87.31 84 CYS A C 1
ATOM 625 O O . CYS A 1 84 ? 3.478 -6.037 -17.982 1.00 87.31 84 CYS A O 1
ATOM 627 N N . GLU A 1 85 ? 3.258 -4.478 -16.366 1.00 83.38 85 GLU A N 1
ATOM 628 C CA . GLU A 1 85 ? 4.659 -4.512 -15.931 1.00 83.38 85 GLU A CA 1
ATOM 629 C C . GLU A 1 85 ? 5.072 -5.914 -15.445 1.00 83.38 85 GLU A C 1
ATOM 631 O O . GLU A 1 85 ? 6.174 -6.360 -15.745 1.00 83.38 85 GLU A O 1
ATOM 636 N N . GLN A 1 86 ? 4.179 -6.666 -14.780 1.00 83.44 86 GLN A N 1
ATOM 637 C CA . GLN A 1 86 ? 4.494 -8.021 -14.291 1.00 83.44 86 GLN A CA 1
ATOM 638 C C . GLN A 1 86 ? 4.813 -9.031 -15.414 1.00 83.44 86 GLN A C 1
ATOM 640 O O . GLN A 1 86 ? 5.407 -10.073 -15.146 1.00 83.44 86 GLN A O 1
ATOM 645 N N . THR A 1 87 ? 4.343 -8.777 -16.641 1.00 86.56 87 THR A N 1
ATOM 646 C CA . THR A 1 87 ? 4.532 -9.665 -17.805 1.00 86.56 87 THR A CA 1
ATOM 647 C C . THR A 1 87 ? 5.494 -9.100 -18.840 1.00 86.56 87 THR A C 1
ATOM 649 O O . THR A 1 87 ? 5.747 -9.758 -19.846 1.00 86.56 87 THR A O 1
ATOM 652 N N . SER A 1 88 ? 5.976 -7.878 -18.628 1.00 85.94 88 SER A N 1
ATOM 653 C CA . SER A 1 88 ? 6.854 -7.199 -19.567 1.00 85.94 88 SER A CA 1
ATOM 654 C C . SER A 1 88 ? 8.268 -7.766 -19.478 1.00 85.94 88 SER A C 1
ATOM 656 O O . SER A 1 88 ? 8.800 -7.980 -18.389 1.00 85.94 88 SER A O 1
ATOM 658 N N . ASP A 1 89 ? 8.881 -7.996 -20.633 1.00 87.12 89 ASP A N 1
ATOM 659 C CA . ASP A 1 89 ? 10.296 -8.331 -20.792 1.00 87.12 89 ASP A CA 1
ATOM 660 C C . ASP A 1 89 ? 11.141 -7.098 -21.154 1.00 87.12 89 ASP A C 1
ATOM 662 O O . ASP A 1 89 ? 12.325 -7.217 -21.471 1.00 87.12 89 ASP A O 1
ATOM 666 N N . TRP A 1 90 ? 10.543 -5.902 -21.096 1.00 83.69 90 TRP A N 1
ATOM 667 C CA . TRP A 1 90 ? 11.211 -4.668 -21.467 1.00 83.69 90 TRP A CA 1
ATOM 668 C C . TRP A 1 90 ? 12.286 -4.270 -20.453 1.00 83.69 90 TRP A C 1
ATOM 670 O O . TRP A 1 90 ? 12.032 -4.113 -19.251 1.00 83.69 90 TRP A O 1
ATOM 680 N N . ALA A 1 91 ? 13.485 -4.041 -20.981 1.00 81.81 91 ALA A N 1
ATOM 681 C CA . ALA A 1 91 ? 14.624 -3.500 -20.267 1.00 81.81 91 ALA A CA 1
ATOM 682 C C . ALA A 1 91 ? 15.312 -2.433 -21.125 1.00 81.81 91 ALA A C 1
ATOM 684 O O . ALA A 1 91 ? 15.539 -2.611 -22.323 1.00 81.81 91 ALA A O 1
ATOM 685 N N . TRP A 1 92 ? 15.667 -1.327 -20.489 1.00 73.69 92 TRP A N 1
ATOM 686 C CA . TRP A 1 92 ? 16.416 -0.216 -21.046 1.00 73.69 92 TRP A CA 1
ATOM 687 C C . TRP A 1 92 ? 17.810 -0.178 -20.408 1.00 73.69 92 TRP A C 1
ATOM 689 O O . TRP A 1 92 ? 17.955 -0.449 -19.222 1.00 73.69 92 TRP A O 1
ATOM 699 N N . GLY A 1 93 ? 18.850 0.149 -21.179 1.00 66.94 93 GLY A N 1
ATOM 700 C CA . GLY A 1 93 ? 20.211 0.345 -20.649 1.00 66.94 93 GLY A CA 1
ATOM 701 C C . GLY A 1 93 ? 21.088 -0.911 -20.469 1.00 66.94 93 GLY A C 1
ATOM 702 O O . GLY A 1 93 ? 22.290 -0.762 -20.266 1.00 66.94 93 GLY A O 1
ATOM 703 N N . GLY A 1 94 ? 20.562 -2.132 -20.636 1.00 58.28 94 GLY A N 1
ATOM 704 C CA . GLY A 1 94 ? 21.336 -3.388 -20.524 1.00 58.28 94 GLY A CA 1
ATOM 705 C C . GLY A 1 94 ? 21.688 -3.802 -19.080 1.00 58.28 94 GLY A C 1
ATOM 706 O O . GLY A 1 94 ? 21.238 -3.170 -18.133 1.00 58.28 94 GLY A O 1
ATOM 707 N N . ASP A 1 95 ? 22.489 -4.866 -18.905 1.00 50.28 95 ASP A N 1
ATOM 708 C CA . ASP A 1 95 ? 22.793 -5.534 -17.610 1.00 50.28 95 ASP A CA 1
ATOM 709 C C . ASP A 1 95 ? 23.716 -4.740 -16.637 1.00 50.28 95 ASP A C 1
ATOM 711 O O . ASP A 1 95 ? 24.395 -5.332 -15.795 1.00 50.28 95 ASP A O 1
ATOM 715 N N . GLY A 1 96 ? 23.806 -3.411 -16.765 1.00 49.69 96 GLY A N 1
ATOM 716 C CA . GLY A 1 96 ? 24.611 -2.536 -15.893 1.00 49.69 96 GLY A CA 1
ATOM 717 C C . GLY A 1 96 ? 23.807 -1.873 -14.762 1.00 49.69 96 GLY A C 1
ATOM 718 O O . GLY A 1 96 ? 22.584 -1.949 -14.743 1.00 49.69 96 GLY A O 1
ATOM 719 N N . ASP A 1 97 ? 24.487 -1.165 -13.846 1.00 52.16 97 ASP A N 1
ATOM 720 C CA . ASP A 1 97 ? 23.869 -0.434 -12.710 1.00 52.16 97 ASP A CA 1
ATOM 721 C C . ASP A 1 97 ? 22.921 0.716 -13.133 1.00 52.16 97 ASP A C 1
ATOM 723 O O . ASP A 1 97 ? 22.164 1.225 -12.307 1.00 52.16 97 ASP A O 1
ATOM 727 N N . ASP A 1 98 ? 22.937 1.095 -14.416 1.00 59.41 98 ASP A N 1
ATOM 728 C CA . ASP A 1 98 ? 22.069 2.117 -15.020 1.00 59.41 98 ASP A CA 1
ATOM 729 C C . ASP A 1 98 ? 20.871 1.503 -15.780 1.00 59.41 98 ASP A C 1
ATOM 731 O O . ASP A 1 98 ? 20.101 2.217 -16.428 1.00 59.41 98 ASP A O 1
ATOM 735 N N . GLY A 1 99 ? 20.745 0.171 -15.759 1.00 65.81 99 GLY A N 1
ATOM 736 C CA . GLY A 1 99 ? 19.688 -0.566 -16.437 1.00 65.81 99 GLY A CA 1
ATOM 737 C C . GLY A 1 99 ? 18.356 -0.459 -15.701 1.00 65.81 99 GLY A C 1
ATOM 738 O O . GLY A 1 99 ? 18.251 -0.767 -14.514 1.00 65.81 99 GLY A O 1
ATOM 739 N N . GLU A 1 100 ? 17.305 -0.077 -16.419 1.00 73.06 100 GLU A N 1
ATOM 740 C CA . GLU A 1 100 ? 15.941 -0.050 -15.900 1.00 73.06 100 GLU A CA 1
ATOM 741 C C . GLU A 1 100 ? 15.109 -1.133 -16.575 1.00 73.06 100 GLU A C 1
ATOM 743 O O . GLU A 1 100 ? 15.161 -1.301 -17.788 1.00 73.06 100 GLU A O 1
ATOM 748 N N . ASN A 1 101 ? 14.305 -1.871 -15.814 1.00 80.19 101 ASN A N 1
ATOM 749 C CA . ASN A 1 101 ? 13.398 -2.858 -16.391 1.00 80.19 101 ASN A CA 1
ATOM 750 C C . ASN A 1 101 ? 12.029 -2.813 -15.720 1.00 80.19 101 ASN A C 1
ATOM 752 O O . ASN A 1 101 ? 11.893 -2.418 -14.558 1.00 80.19 101 ASN A O 1
ATOM 756 N N . ASP A 1 102 ? 11.011 -3.226 -16.469 1.00 78.88 102 ASP A N 1
ATOM 757 C CA . ASP A 1 102 ? 9.625 -3.162 -16.007 1.00 78.88 102 ASP A CA 1
ATOM 758 C C . ASP A 1 102 ? 9.369 -4.062 -14.797 1.00 78.88 102 ASP A C 1
ATOM 760 O O . ASP A 1 102 ? 8.587 -3.694 -13.927 1.00 78.88 102 ASP A O 1
ATOM 764 N N . VAL A 1 103 ? 10.059 -5.200 -14.675 1.00 81.12 103 VAL A N 1
ATOM 765 C CA . VAL A 1 103 ? 9.902 -6.112 -13.528 1.00 81.12 103 VAL A CA 1
ATOM 766 C C . VAL A 1 103 ? 10.438 -5.483 -12.237 1.00 81.12 103 VAL A C 1
ATOM 768 O O . VAL A 1 103 ? 9.827 -5.611 -11.174 1.00 81.12 103 VAL A O 1
ATOM 771 N N . TYR A 1 104 ? 11.555 -4.762 -12.311 1.00 81.25 104 TYR A N 1
ATOM 772 C CA . TYR A 1 104 ? 12.118 -4.011 -11.195 1.00 81.25 104 TYR A CA 1
ATOM 773 C C . TYR A 1 104 ? 11.156 -2.906 -10.753 1.00 81.25 104 TYR A C 1
ATOM 775 O O . TYR A 1 104 ? 10.799 -2.829 -9.571 1.00 81.25 104 TYR A O 1
ATOM 783 N N . TRP A 1 105 ? 10.688 -2.090 -11.702 1.00 77.81 105 TRP A N 1
ATOM 784 C CA . TRP A 1 105 ? 9.749 -1.007 -11.415 1.00 77.81 105 TRP A CA 1
ATOM 785 C C . TRP A 1 105 ? 8.407 -1.532 -10.908 1.00 77.81 105 TRP A C 1
ATOM 787 O O . TRP A 1 105 ? 7.874 -0.969 -9.952 1.00 77.81 105 TRP A O 1
ATOM 797 N N . PHE A 1 106 ? 7.920 -2.652 -11.445 1.00 79.81 106 PHE A N 1
ATOM 798 C CA . PHE A 1 106 ? 6.766 -3.384 -10.933 1.00 79.81 106 PHE A CA 1
ATOM 799 C C . PHE A 1 106 ? 6.936 -3.708 -9.451 1.00 79.81 106 PHE A C 1
ATOM 801 O O . PHE A 1 106 ? 6.099 -3.310 -8.646 1.00 79.81 106 PHE A O 1
ATOM 808 N N . LEU A 1 107 ? 8.015 -4.394 -9.063 1.00 78.94 107 LEU A N 1
ATOM 809 C CA . LEU A 1 107 ? 8.227 -4.814 -7.675 1.00 78.94 107 LEU A CA 1
ATOM 810 C C . LEU A 1 107 ? 8.356 -3.614 -6.731 1.00 78.94 107 LEU A C 1
ATOM 812 O O . LEU A 1 107 ? 7.727 -3.590 -5.667 1.00 78.94 107 LEU A O 1
ATOM 816 N N . TYR A 1 108 ? 9.132 -2.606 -7.133 1.00 78.00 108 TYR A N 1
ATOM 817 C CA . TYR A 1 108 ? 9.317 -1.378 -6.367 1.00 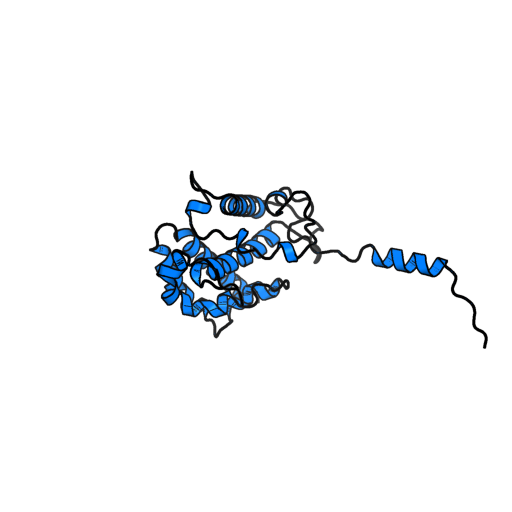78.00 108 TYR A CA 1
ATOM 818 C C . TYR A 1 108 ? 7.991 -0.638 -6.165 1.00 78.00 108 TYR A C 1
ATOM 820 O O . TYR A 1 108 ? 7.557 -0.411 -5.030 1.00 78.00 108 TYR A O 1
ATOM 828 N N . LYS A 1 109 ? 7.297 -0.315 -7.260 1.00 77.56 109 LYS A N 1
ATOM 829 C CA . LYS A 1 109 ? 6.025 0.409 -7.219 1.00 77.56 109 LYS A CA 1
ATOM 830 C C . LYS A 1 109 ? 4.943 -0.389 -6.527 1.00 77.56 109 LYS A C 1
ATOM 832 O O . LYS A 1 109 ? 4.140 0.202 -5.811 1.00 77.56 109 LYS A O 1
ATOM 837 N N . LEU A 1 110 ? 4.866 -1.697 -6.749 1.00 80.75 110 LEU A N 1
ATOM 838 C CA . LEU A 1 110 ? 3.879 -2.548 -6.098 1.00 80.75 110 LEU A CA 1
ATOM 839 C C . LEU A 1 110 ? 4.037 -2.447 -4.582 1.00 80.75 110 LEU A C 1
ATOM 841 O O . LEU A 1 110 ? 3.055 -2.212 -3.883 1.00 80.75 110 LEU A O 1
ATOM 845 N N . ASN A 1 111 ? 5.271 -2.542 -4.083 1.00 83.62 111 ASN A N 1
ATOM 846 C CA . ASN A 1 111 ? 5.569 -2.425 -2.660 1.00 83.62 111 ASN A CA 1
ATOM 847 C C . ASN A 1 111 ? 5.147 -1.053 -2.104 1.00 83.62 111 ASN A C 1
ATOM 849 O O . ASN A 1 111 ? 4.359 -0.992 -1.159 1.00 83.62 111 ASN A O 1
ATOM 853 N N . VAL A 1 112 ? 5.573 0.042 -2.744 1.00 80.56 112 VAL A N 1
ATOM 854 C CA . VAL A 1 112 ? 5.230 1.414 -2.324 1.00 80.56 112 VAL A CA 1
ATOM 855 C C . VAL A 1 112 ? 3.719 1.662 -2.352 1.00 80.56 112 VAL A C 1
ATOM 857 O O . VAL A 1 112 ? 3.164 2.172 -1.377 1.00 80.56 112 VAL A O 1
ATOM 860 N N . ASN A 1 113 ? 3.033 1.278 -3.434 1.00 82.62 113 ASN A N 1
ATOM 861 C CA . ASN A 1 113 ? 1.588 1.479 -3.588 1.00 82.62 113 ASN A CA 1
ATOM 862 C C . ASN A 1 113 ? 0.797 0.679 -2.556 1.00 82.62 113 ASN A C 1
ATOM 864 O O . ASN A 1 113 ? -0.166 1.190 -1.982 1.00 82.62 113 ASN A O 1
ATOM 868 N N . ILE A 1 114 ? 1.198 -0.566 -2.300 1.00 87.56 114 ILE A N 1
ATOM 869 C CA . ILE A 1 114 ? 0.531 -1.402 -1.310 1.00 87.56 114 ILE A CA 1
ATOM 870 C C . ILE A 1 114 ? 0.747 -0.839 0.099 1.00 87.56 114 ILE A C 1
ATOM 872 O O . ILE A 1 114 ? -0.238 -0.639 0.809 1.00 87.56 114 ILE A O 1
ATOM 876 N N . LYS A 1 115 ? 1.989 -0.514 0.493 1.00 88.38 115 LYS A N 1
ATOM 877 C CA . LYS A 1 115 ? 2.274 0.117 1.799 1.00 88.38 115 LYS A CA 1
ATOM 878 C C . LYS A 1 115 ? 1.454 1.391 1.987 1.00 88.38 115 LYS A C 1
ATOM 880 O O . LYS A 1 115 ? 0.790 1.553 3.007 1.00 88.38 115 LYS A O 1
ATOM 885 N N . SER A 1 116 ? 1.443 2.245 0.966 1.00 86.31 116 SER A N 1
ATOM 886 C CA . SER A 1 116 ? 0.663 3.484 0.922 1.00 86.31 116 SER A CA 1
ATOM 887 C C . SER A 1 116 ? -0.832 3.233 1.086 1.00 86.31 116 SER A C 1
ATOM 889 O O . SER A 1 116 ? -1.498 3.929 1.848 1.00 86.31 116 SER A O 1
ATOM 891 N N . THR A 1 117 ? -1.361 2.208 0.415 1.00 89.31 117 THR A N 1
ATOM 892 C CA . THR A 1 117 ? -2.773 1.829 0.517 1.00 89.31 117 THR A CA 1
ATOM 893 C C . THR A 1 117 ? -3.113 1.344 1.921 1.00 89.31 117 THR A C 1
ATOM 895 O O . THR A 1 117 ? -4.129 1.761 2.465 1.00 89.31 117 THR A O 1
ATOM 898 N N . ILE A 1 118 ? -2.276 0.513 2.548 1.00 92.25 118 ILE A N 1
ATOM 899 C CA . ILE A 1 118 ? -2.512 0.047 3.923 1.00 92.25 118 ILE A CA 1
ATOM 900 C C . ILE A 1 118 ? -2.438 1.213 4.915 1.00 92.25 118 ILE A C 1
ATOM 902 O O . ILE A 1 118 ? -3.346 1.380 5.729 1.00 92.25 118 ILE A O 1
ATOM 906 N N . ALA A 1 119 ? -1.427 2.073 4.807 1.00 90.69 119 ALA A N 1
ATOM 907 C CA . ALA A 1 119 ? -1.307 3.266 5.640 1.00 90.69 119 ALA A CA 1
ATOM 908 C C . ALA A 1 119 ? -2.559 4.168 5.499 1.00 90.69 119 ALA A C 1
ATOM 910 O O . ALA A 1 119 ? -3.289 4.425 6.457 1.00 90.69 119 ALA A O 1
ATOM 911 N N . TRP A 1 120 ? -2.925 4.540 4.273 1.00 89.56 120 TRP A N 1
ATOM 912 C CA . TRP A 1 120 ? -4.055 5.438 4.021 1.00 89.56 120 TRP A CA 1
ATOM 913 C C . TRP A 1 120 ? -5.427 4.835 4.351 1.00 89.56 120 TRP A C 1
ATOM 915 O O . TRP A 1 120 ? -6.283 5.497 4.946 1.00 89.56 120 TRP A O 1
ATOM 925 N N . CYS A 1 121 ? -5.662 3.587 3.943 1.00 92.25 121 CYS A N 1
ATOM 926 C CA . CYS A 1 121 ? -6.968 2.946 4.040 1.00 92.25 121 CYS A CA 1
ATOM 927 C C . CYS A 1 121 ? -7.200 2.251 5.373 1.00 92.25 121 CYS A C 1
ATOM 929 O O . CYS A 1 121 ? -8.355 2.099 5.746 1.00 92.25 121 CYS A O 1
ATOM 931 N N . VAL A 1 122 ? -6.171 1.787 6.075 1.00 93.94 122 VAL A N 1
ATOM 932 C CA . VAL A 1 122 ? -6.347 0.992 7.297 1.00 93.94 122 VAL A CA 1
ATOM 933 C C . VAL A 1 122 ? -5.974 1.808 8.520 1.00 93.94 122 VAL A C 1
ATOM 935 O O . VAL A 1 122 ? -6.780 1.929 9.441 1.00 93.94 122 VAL A O 1
ATOM 938 N N . THR A 1 123 ? -4.795 2.429 8.526 1.00 89.75 123 THR A N 1
ATOM 939 C CA . THR A 1 123 ? -4.349 3.220 9.684 1.00 89.75 123 THR A CA 1
ATOM 940 C C . THR A 1 123 ? -4.945 4.626 9.670 1.00 89.75 123 THR A C 1
ATOM 942 O O . THR A 1 123 ? -5.117 5.226 10.727 1.00 89.75 123 THR A O 1
ATOM 945 N N . GLY A 1 124 ? -5.347 5.117 8.491 1.00 85.75 124 GLY A N 1
ATOM 946 C CA . GLY A 1 124 ? -5.899 6.461 8.313 1.00 85.75 124 GLY A CA 1
ATOM 947 C C . GLY A 1 124 ? -4.819 7.543 8.296 1.00 85.75 124 GLY A C 1
ATOM 948 O O . GLY A 1 124 ? -5.141 8.730 8.379 1.00 85.75 124 GLY A O 1
ATOM 949 N N . PHE A 1 125 ? -3.549 7.144 8.189 1.00 80.75 125 PHE A N 1
ATOM 950 C CA . PHE A 1 125 ? -2.401 8.039 8.184 1.00 80.75 125 PHE A CA 1
ATOM 951 C C . PHE A 1 125 ? -1.429 7.681 7.070 1.00 80.75 125 PHE A C 1
ATOM 953 O O . PHE A 1 125 ? -1.168 6.513 6.805 1.00 80.75 125 PHE A O 1
ATOM 960 N N . PHE A 1 126 ? -0.845 8.708 6.466 1.00 75.62 126 PHE A N 1
ATOM 961 C CA . PHE A 1 126 ? 0.282 8.612 5.552 1.00 75.62 126 PHE A CA 1
ATOM 962 C C . PHE A 1 126 ? 1.368 9.556 6.062 1.00 75.62 126 PHE A C 1
ATOM 964 O O . PHE A 1 126 ? 1.353 10.768 5.813 1.00 75.62 126 PHE A O 1
ATOM 971 N N . GLU A 1 127 ? 2.313 8.996 6.811 1.00 73.12 127 GLU A N 1
ATOM 972 C CA . GLU A 1 127 ? 3.262 9.736 7.642 1.00 73.12 127 GLU A CA 1
ATOM 973 C C . GLU A 1 127 ? 2.538 10.748 8.554 1.00 73.12 127 GLU A C 1
ATOM 975 O O . GLU A 1 127 ? 1.808 10.356 9.458 1.00 73.12 127 GLU A O 1
ATOM 980 N N . SER A 1 128 ? 2.721 12.054 8.328 1.00 71.75 128 SER A N 1
ATOM 981 C CA . SER A 1 128 ? 2.084 13.130 9.097 1.00 71.75 128 SER A CA 1
ATOM 982 C C . SER A 1 128 ? 0.707 13.552 8.576 1.00 71.75 128 SER A C 1
ATOM 984 O O . SER A 1 128 ? 0.048 14.381 9.202 1.00 71.75 128 SER A O 1
ATOM 986 N N . GLN A 1 129 ? 0.270 13.027 7.429 1.00 77.19 129 GLN A N 1
ATOM 987 C CA . GLN A 1 129 ? -1.022 13.364 6.837 1.00 77.19 129 GLN A CA 1
ATOM 988 C C . GLN A 1 129 ? -2.089 12.403 7.351 1.00 77.19 129 GLN A C 1
ATOM 990 O O . GLN A 1 129 ? -1.894 11.191 7.327 1.00 77.19 129 GLN A O 1
ATOM 995 N N . SER A 1 130 ? -3.223 12.940 7.792 1.00 80.88 130 SER A N 1
ATOM 996 C CA . SER A 1 130 ? -4.391 12.142 8.164 1.00 80.88 130 SER A CA 1
ATOM 997 C C . SER A 1 130 ? -5.383 12.115 7.008 1.00 80.88 130 SER A C 1
ATOM 999 O O . SER A 1 130 ? -5.606 13.136 6.353 1.00 80.88 130 SER A O 1
ATOM 1001 N N . ASN A 1 131 ? -5.974 10.951 6.760 1.00 80.62 131 ASN A N 1
ATOM 1002 C CA . ASN A 1 131 ? -7.022 10.801 5.768 1.00 80.62 131 ASN A CA 1
ATOM 1003 C C . ASN A 1 131 ? -8.287 11.541 6.246 1.00 80.62 131 ASN A C 1
ATOM 1005 O O . ASN A 1 131 ? -8.849 11.167 7.277 1.00 80.62 131 ASN A O 1
ATOM 1009 N N . PRO A 1 132 ? -8.769 12.566 5.515 1.00 77.31 132 PRO A N 1
ATOM 1010 C CA . PRO A 1 132 ? -9.951 13.324 5.925 1.00 77.31 132 PRO A CA 1
ATOM 1011 C C . PRO A 1 132 ? -11.233 12.479 5.917 1.00 77.31 132 PRO A C 1
ATOM 1013 O O . PRO A 1 132 ? -12.212 12.849 6.561 1.00 77.31 132 PRO A O 1
ATOM 1016 N N . ASN A 1 133 ? -11.236 11.350 5.202 1.00 81.56 133 ASN A N 1
ATOM 1017 C CA . ASN A 1 133 ? -12.366 10.439 5.110 1.00 81.56 133 ASN A CA 1
ATOM 1018 C C . ASN A 1 133 ? -12.036 9.122 5.811 1.00 81.56 133 ASN A C 1
ATOM 1020 O O . ASN A 1 133 ? -11.255 8.313 5.306 1.00 81.56 133 ASN A O 1
ATOM 1024 N N . VAL A 1 134 ? -12.690 8.868 6.945 1.00 83.00 134 VAL A N 1
ATOM 1025 C CA . VAL A 1 134 ? -12.593 7.572 7.622 1.00 83.00 134 VAL A CA 1
ATOM 1026 C C . VAL A 1 134 ? -13.098 6.480 6.678 1.00 83.00 134 VAL A C 1
ATOM 1028 O O . VAL A 1 134 ? -14.235 6.502 6.206 1.00 83.00 134 VAL A O 1
ATOM 1031 N N . THR A 1 135 ? -12.236 5.516 6.382 1.00 91.19 135 THR A N 1
ATOM 1032 C CA . THR A 1 135 ? -12.535 4.418 5.463 1.00 91.19 135 THR A CA 1
ATOM 1033 C C . THR A 1 135 ? -13.238 3.265 6.186 1.00 91.19 135 THR A C 1
ATOM 1035 O O . THR A 1 135 ? -13.184 3.126 7.414 1.00 91.19 135 THR A O 1
ATOM 1038 N N . LYS A 1 136 ? -13.849 2.365 5.403 1.00 94.06 136 LYS A N 1
ATOM 1039 C CA . LYS A 1 136 ? -14.439 1.120 5.921 1.00 94.06 136 LYS A CA 1
ATOM 1040 C C . LYS A 1 136 ? -13.409 0.275 6.684 1.00 94.06 136 LYS A C 1
ATOM 1042 O O . LYS A 1 136 ? -13.701 -0.191 7.778 1.00 94.06 136 LYS A O 1
ATOM 1047 N N . ALA A 1 137 ? -12.204 0.109 6.133 1.00 94.56 137 ALA A N 1
ATOM 1048 C CA . ALA A 1 137 ? -11.139 -0.666 6.770 1.00 94.56 137 ALA A CA 1
ATOM 1049 C C . ALA A 1 137 ? -10.629 -0.026 8.068 1.00 94.56 137 ALA A C 1
ATOM 1051 O O . ALA A 1 137 ? -10.463 -0.735 9.056 1.00 94.56 137 ALA A O 1
ATOM 1052 N N . ASN A 1 138 ? -10.466 1.299 8.112 1.00 94.69 138 ASN A N 1
ATOM 1053 C CA . ASN A 1 138 ? -10.091 1.997 9.340 1.00 94.69 138 ASN A CA 1
ATOM 1054 C C . ASN A 1 138 ? -11.158 1.841 10.432 1.00 94.69 138 ASN A C 1
ATOM 1056 O O . ASN A 1 138 ? -10.834 1.513 11.571 1.00 94.69 138 ASN A O 1
ATOM 1060 N N . THR A 1 139 ? -12.436 1.977 10.072 1.00 94.75 139 THR A N 1
ATOM 1061 C CA . THR A 1 139 ? -13.545 1.811 11.026 1.00 94.75 139 THR A CA 1
ATOM 1062 C C . THR A 1 139 ? -13.597 0.396 11.602 1.00 94.75 139 THR A C 1
ATOM 1064 O O . THR A 1 139 ? -13.856 0.225 12.789 1.00 94.75 139 THR A O 1
ATOM 1067 N N . LEU A 1 140 ? -13.369 -0.623 10.769 1.00 95.56 140 LEU A N 1
ATOM 1068 C CA . LEU A 1 140 ? -13.525 -2.022 11.172 1.00 95.56 140 LEU A CA 1
ATOM 1069 C C . LEU A 1 140 ? -12.279 -2.610 11.841 1.00 95.56 140 LEU A C 1
ATOM 1071 O O . LEU A 1 140 ? -12.423 -3.423 12.746 1.00 95.56 140 LEU A O 1
ATOM 1075 N N . CYS A 1 141 ? -11.081 -2.226 11.392 1.00 96.31 141 CYS A N 1
ATOM 1076 C CA . CYS A 1 141 ? -9.847 -2.951 11.697 1.00 96.31 141 CYS A CA 1
ATOM 1077 C C . CYS A 1 141 ? -8.724 -2.098 12.296 1.00 96.31 141 CYS A C 1
ATOM 1079 O O . CYS A 1 141 ? -7.676 -2.650 12.616 1.00 96.31 141 CYS A O 1
ATOM 1081 N N . SER A 1 142 ? -8.901 -0.787 12.503 1.00 93.56 142 SER A N 1
ATOM 1082 C CA . SER A 1 142 ? -7.826 0.078 13.030 1.00 93.56 142 SER A CA 1
ATOM 1083 C C . SER A 1 142 ? -7.207 -0.433 14.335 1.00 93.56 142 SER A C 1
ATOM 1085 O O . SER A 1 142 ? -5.990 -0.407 14.466 1.00 93.56 142 SER A O 1
ATOM 1087 N N . ALA A 1 143 ? -8.004 -0.960 15.268 1.00 94.94 143 ALA A N 1
ATOM 1088 C CA . ALA A 1 143 ? -7.500 -1.517 16.528 1.00 94.94 143 ALA A CA 1
ATOM 1089 C C . ALA A 1 143 ? -6.693 -2.818 16.347 1.00 94.94 143 ALA A C 1
ATOM 1091 O O . ALA A 1 143 ? -5.770 -3.096 17.111 1.00 94.94 143 ALA A O 1
ATOM 1092 N N . ASP A 1 144 ? -7.027 -3.628 15.342 1.00 96.69 144 ASP A N 1
ATOM 1093 C CA . ASP A 1 144 ? -6.281 -4.847 15.017 1.00 96.69 144 ASP A CA 1
ATOM 1094 C C . ASP A 1 144 ? -5.004 -4.550 14.225 1.00 96.69 144 ASP A C 1
ATOM 1096 O O . ASP A 1 144 ? -4.043 -5.313 14.305 1.00 96.69 144 ASP A O 1
ATOM 1100 N N . CYS A 1 145 ? -4.983 -3.418 13.525 1.00 95.62 145 CYS A N 1
ATOM 1101 C CA . CYS A 1 145 ? -3.890 -2.952 12.679 1.00 95.62 145 CYS A CA 1
ATOM 1102 C C . CYS A 1 145 ? -3.011 -1.876 13.335 1.00 95.62 145 CYS A C 1
ATOM 1104 O O . CYS A 1 145 ? -2.030 -1.432 12.741 1.00 95.62 145 CYS A O 1
ATOM 1106 N N . GLU A 1 146 ? -3.325 -1.451 14.559 1.00 94.56 146 GLU A N 1
ATOM 1107 C CA . GLU A 1 146 ? -2.514 -0.492 15.314 1.00 94.56 146 GLU A CA 1
ATOM 1108 C C . GLU A 1 146 ? -1.048 -0.943 15.457 1.00 94.56 146 GLU A C 1
ATOM 1110 O O . GLU A 1 146 ? -0.173 -0.130 15.139 1.00 94.56 146 GLU A O 1
ATOM 1115 N N . PRO A 1 147 ? -0.744 -2.225 15.762 1.00 94.69 147 PRO A N 1
ATOM 1116 C CA . PRO A 1 147 ? 0.638 -2.665 15.955 1.00 94.69 147 PRO A CA 1
ATOM 1117 C C . PRO A 1 147 ? 1.525 -2.543 14.707 1.00 94.69 147 PRO A C 1
ATOM 1119 O O . PRO A 1 147 ? 2.742 -2.450 14.826 1.00 94.69 147 PRO A O 1
ATOM 1122 N N . ILE A 1 148 ? 0.937 -2.530 13.503 1.00 94.75 148 ILE A N 1
ATOM 1123 C CA . ILE A 1 148 ? 1.694 -2.379 12.250 1.00 94.75 148 ILE A CA 1
ATOM 1124 C C . ILE A 1 148 ? 1.822 -0.916 11.799 1.00 94.75 148 ILE A C 1
ATOM 1126 O O . ILE A 1 148 ? 2.548 -0.625 10.847 1.00 94.75 148 ILE A O 1
ATOM 1130 N N . SER A 1 149 ? 1.125 0.017 12.457 1.00 92.56 149 SER A N 1
ATOM 1131 C CA . SER A 1 149 ? 0.915 1.382 11.959 1.00 92.56 149 SER A CA 1
ATOM 1132 C C . SER A 1 149 ? 2.202 2.196 11.839 1.00 92.56 149 SER A C 1
ATOM 1134 O O . SER A 1 149 ? 2.435 2.858 10.825 1.00 92.56 149 SER A O 1
ATOM 1136 N N . LYS A 1 150 ? 3.083 2.133 12.841 1.00 92.38 150 LYS A N 1
ATOM 1137 C CA . LYS A 1 150 ? 4.374 2.833 12.777 1.00 92.38 150 LYS A CA 1
ATOM 1138 C C . LYS A 1 150 ? 5.291 2.208 11.737 1.00 92.38 150 LYS A C 1
ATOM 1140 O O . LYS A 1 150 ? 5.911 2.931 10.963 1.00 92.38 150 LYS A O 1
ATOM 1145 N N . ALA A 1 151 ? 5.335 0.879 11.698 1.00 93.00 151 ALA A N 1
ATOM 1146 C CA . ALA A 1 151 ? 6.213 0.157 10.797 1.00 93.00 151 ALA A CA 1
ATOM 1147 C C . ALA A 1 151 ? 5.856 0.406 9.324 1.00 93.00 151 ALA A C 1
ATOM 1149 O O . ALA A 1 151 ? 6.740 0.710 8.525 1.00 93.00 151 ALA A O 1
ATOM 1150 N N . ILE A 1 152 ? 4.566 0.373 8.965 1.00 90.88 152 ILE A N 1
ATOM 1151 C CA . ILE A 1 152 ? 4.121 0.587 7.578 1.00 90.88 152 ILE A CA 1
ATOM 1152 C C . ILE A 1 152 ? 4.369 2.020 7.081 1.00 90.88 152 ILE A C 1
ATOM 1154 O O . ILE A 1 152 ? 4.595 2.232 5.889 1.00 90.88 152 ILE A O 1
ATOM 1158 N N . ASN A 1 153 ? 4.373 2.990 7.999 1.00 87.31 153 ASN A N 1
ATOM 1159 C CA . ASN A 1 153 ? 4.688 4.388 7.715 1.00 87.31 153 ASN A CA 1
ATOM 1160 C C . ASN A 1 153 ? 6.198 4.664 7.635 1.00 87.31 153 ASN A C 1
ATOM 1162 O O . ASN A 1 153 ? 6.595 5.756 7.220 1.00 87.31 153 ASN A O 1
ATOM 1166 N N . ASP A 1 154 ? 7.052 3.709 8.012 1.00 87.44 154 ASP A N 1
ATOM 1167 C CA . ASP A 1 154 ? 8.492 3.925 8.000 1.00 87.44 154 ASP A CA 1
ATOM 1168 C C . ASP A 1 154 ? 9.011 4.140 6.572 1.00 87.44 154 ASP A C 1
ATOM 1170 O O . ASP A 1 154 ? 8.818 3.319 5.663 1.00 87.44 154 ASP A O 1
ATOM 1174 N N . ARG A 1 155 ? 9.682 5.285 6.398 1.00 81.50 155 ARG A N 1
ATOM 1175 C CA . ARG A 1 155 ? 10.331 5.727 5.154 1.00 81.50 155 ARG A CA 1
ATOM 1176 C C . ARG A 1 155 ? 9.418 5.724 3.922 1.00 81.50 155 ARG A C 1
ATOM 1178 O O . ARG A 1 155 ? 9.917 5.629 2.804 1.00 81.50 155 ARG A O 1
ATOM 1185 N N . LEU A 1 156 ? 8.107 5.879 4.107 1.00 77.62 156 LEU A N 1
ATOM 1186 C CA . LEU A 1 156 ? 7.127 5.746 3.030 1.00 77.62 156 LEU A CA 1
ATOM 1187 C C . LEU A 1 156 ? 7.351 6.744 1.875 1.00 77.62 156 LEU A C 1
ATOM 1189 O O . LEU A 1 156 ? 7.238 6.343 0.721 1.00 77.62 156 LEU A O 1
ATOM 1193 N N . LYS A 1 157 ? 7.750 8.000 2.148 1.00 72.94 157 LYS A N 1
ATOM 1194 C CA . LYS A 1 157 ? 8.075 9.007 1.106 1.00 72.94 157 LYS A CA 1
ATOM 1195 C C . LYS A 1 157 ? 9.547 9.072 0.695 1.00 72.94 157 LYS A C 1
ATOM 1197 O O . LYS A 1 157 ? 9.966 10.046 0.071 1.00 72.94 157 LYS A O 1
ATOM 1202 N N . GLN A 1 158 ? 10.378 8.109 1.084 1.00 74.62 158 GLN A N 1
ATOM 1203 C CA . GLN A 1 158 ? 11.791 8.159 0.710 1.00 74.62 158 GLN A CA 1
ATOM 1204 C C . GLN A 1 158 ? 11.997 7.683 -0.729 1.00 74.62 158 GLN A C 1
ATOM 1206 O O . GLN A 1 158 ? 11.594 6.579 -1.090 1.00 74.62 158 GLN A O 1
ATOM 1211 N N . SER A 1 159 ? 12.715 8.487 -1.514 1.00 67.06 159 SER A N 1
ATOM 1212 C CA . SER A 1 159 ? 13.121 8.138 -2.881 1.00 67.06 159 SER A CA 1
ATOM 1213 C C . SER A 1 159 ? 14.207 7.060 -2.926 1.00 67.06 159 SER A C 1
ATOM 1215 O O . SER A 1 159 ? 14.384 6.394 -3.941 1.00 67.06 159 SER A O 1
ATOM 1217 N N . ASN A 1 160 ? 14.933 6.842 -1.824 1.00 75.06 160 ASN A N 1
ATOM 1218 C CA . ASN A 1 160 ? 15.918 5.770 -1.756 1.00 75.06 160 ASN A CA 1
ATOM 1219 C C . ASN A 1 160 ? 15.215 4.406 -1.757 1.00 75.06 160 ASN A C 1
ATOM 1221 O O . ASN A 1 160 ? 14.630 3.992 -0.752 1.00 75.06 160 ASN A O 1
ATOM 1225 N N . GLN A 1 161 ? 15.334 3.690 -2.875 1.00 74.38 161 GLN A N 1
ATOM 1226 C CA . GLN A 1 161 ? 14.627 2.434 -3.104 1.00 74.38 161 GLN A CA 1
ATOM 1227 C C . GLN A 1 161 ? 14.977 1.345 -2.085 1.00 74.38 161 GLN A C 1
ATOM 1229 O O . GLN A 1 161 ? 14.121 0.541 -1.716 1.00 74.38 161 GLN A O 1
ATOM 1234 N N . ARG A 1 162 ? 16.205 1.361 -1.549 1.00 75.62 162 ARG A N 1
ATOM 1235 C CA . ARG A 1 162 ? 16.657 0.392 -0.538 1.00 75.62 162 ARG A CA 1
ATOM 1236 C C . ARG A 1 162 ? 15.891 0.523 0.777 1.00 75.62 162 ARG A C 1
ATOM 1238 O O . ARG A 1 162 ? 15.715 -0.467 1.478 1.00 75.62 162 ARG A O 1
ATOM 1245 N N . LEU A 1 163 ? 15.401 1.722 1.097 1.00 81.75 163 LEU A N 1
ATOM 1246 C CA . LEU A 1 163 ? 14.672 1.982 2.341 1.00 81.75 163 LEU A CA 1
ATOM 1247 C C . LEU A 1 163 ? 13.232 1.460 2.312 1.00 81.75 163 LEU A C 1
ATOM 1249 O O . LEU A 1 163 ? 12.582 1.425 3.356 1.00 81.75 163 LEU A O 1
ATOM 1253 N N . GLN A 1 164 ? 12.723 1.026 1.153 1.00 78.81 164 GLN A N 1
ATOM 1254 C CA . GLN A 1 164 ? 11.333 0.587 1.044 1.00 78.81 164 GLN A CA 1
ATOM 1255 C C . GLN A 1 164 ? 11.017 -0.659 1.864 1.00 78.81 164 GLN A C 1
ATOM 1257 O O . GLN A 1 164 ? 9.863 -0.829 2.248 1.00 78.81 164 GLN A O 1
ATOM 1262 N N . TYR A 1 165 ? 12.024 -1.469 2.201 1.00 85.69 165 TYR A N 1
ATOM 1263 C CA . TYR A 1 165 ? 11.885 -2.677 3.016 1.00 85.69 165 TYR A CA 1
ATOM 1264 C C . TYR A 1 165 ? 12.116 -2.448 4.515 1.00 85.69 165 TYR A C 1
ATOM 1266 O O . TYR A 1 165 ? 11.947 -3.379 5.297 1.00 85.69 165 TYR A O 1
ATOM 1274 N N . ASN A 1 166 ? 12.439 -1.230 4.962 1.00 89.06 166 ASN A N 1
ATOM 1275 C CA . ASN A 1 166 ? 12.720 -0.981 6.382 1.00 89.06 166 ASN A CA 1
ATOM 1276 C C . ASN A 1 166 ? 11.532 -1.286 7.310 1.00 89.06 166 ASN A C 1
ATOM 1278 O O . ASN A 1 166 ? 11.741 -1.648 8.466 1.00 89.06 166 ASN A O 1
ATOM 1282 N N . TYR A 1 167 ? 10.297 -1.232 6.795 1.00 89.62 167 TYR A N 1
ATOM 1283 C CA . TYR A 1 167 ? 9.094 -1.622 7.541 1.00 89.62 167 TYR A CA 1
ATOM 1284 C C . TYR A 1 167 ? 9.163 -3.045 8.120 1.00 89.62 167 TYR A C 1
ATOM 1286 O O . TYR A 1 167 ? 8.439 -3.365 9.057 1.00 89.62 167 TYR A O 1
ATOM 1294 N N . CYS A 1 168 ? 10.023 -3.910 7.572 1.00 90.00 168 CYS A N 1
ATOM 1295 C CA . CYS A 1 168 ? 10.156 -5.299 7.999 1.00 90.00 168 CYS A CA 1
ATOM 1296 C C . CYS A 1 168 ? 10.794 -5.451 9.384 1.00 90.00 168 CYS A C 1
ATOM 1298 O O . CYS A 1 168 ? 10.576 -6.480 10.019 1.00 90.00 168 CYS A O 1
ATOM 1300 N N . SER A 1 169 ? 11.614 -4.484 9.807 1.00 91.00 169 SER A N 1
ATOM 1301 C CA . SER A 1 169 ? 12.355 -4.500 11.077 1.00 91.00 169 SER A CA 1
ATOM 1302 C C . SER A 1 169 ? 12.133 -3.249 11.927 1.00 91.00 169 SER A C 1
ATOM 1304 O O . SER A 1 169 ? 12.521 -3.217 13.098 1.00 91.00 169 SER A O 1
ATOM 1306 N N . SER A 1 170 ? 11.502 -2.214 11.369 1.00 91.88 170 SER A N 1
ATOM 1307 C CA . SER A 1 170 ? 11.160 -1.006 12.110 1.00 91.88 170 SER A CA 1
ATOM 1308 C C . SER A 1 170 ? 10.155 -1.291 13.231 1.00 91.88 170 SER A C 1
ATOM 1310 O O . SER A 1 170 ? 9.438 -2.294 13.228 1.00 91.88 170 SER A O 1
ATOM 1312 N N . ASP A 1 171 ? 10.150 -0.403 14.230 1.00 93.06 171 ASP A N 1
ATOM 1313 C CA . ASP A 1 171 ? 9.284 -0.501 15.412 1.00 93.06 171 ASP A CA 1
ATOM 1314 C C . ASP A 1 171 ? 9.360 -1.874 16.112 1.00 93.06 171 ASP A C 1
ATOM 1316 O O . ASP A 1 171 ? 8.346 -2.459 16.477 1.00 93.06 171 ASP A O 1
ATOM 1320 N N . ASN A 1 172 ? 10.582 -2.404 16.272 1.00 92.31 172 ASN A N 1
ATOM 1321 C CA . ASN A 1 172 ? 10.846 -3.707 16.894 1.00 92.31 172 ASN A CA 1
ATOM 1322 C C . ASN A 1 172 ? 10.104 -4.864 16.189 1.00 92.31 172 ASN A C 1
ATOM 1324 O O . ASN A 1 172 ? 9.352 -5.613 16.818 1.00 92.31 172 ASN A O 1
ATOM 1328 N N . ASP A 1 173 ? 10.291 -4.962 14.866 1.00 91.94 173 ASP A N 1
ATOM 1329 C CA . ASP A 1 173 ? 9.570 -5.890 13.982 1.00 91.94 173 ASP A CA 1
ATOM 1330 C C . ASP A 1 173 ? 8.030 -5.734 14.074 1.00 91.94 173 ASP A C 1
ATOM 1332 O O . ASP A 1 173 ? 7.284 -6.699 13.893 1.00 91.94 173 ASP A O 1
ATOM 1336 N N . GLY A 1 174 ? 7.529 -4.521 14.350 1.00 92.88 174 GLY A N 1
ATOM 1337 C CA . GLY A 1 174 ? 6.108 -4.248 14.606 1.00 92.88 174 GLY A CA 1
ATOM 1338 C C . GLY A 1 174 ? 5.184 -4.723 13.481 1.00 92.88 174 GLY A C 1
ATOM 1339 O O . GLY A 1 174 ? 4.152 -5.342 13.745 1.00 92.88 174 GLY A O 1
ATOM 1340 N N . PHE A 1 175 ? 5.607 -4.553 12.220 1.00 94.00 175 PHE A N 1
ATOM 1341 C CA . PHE A 1 175 ? 4.898 -5.117 11.068 1.00 94.00 175 PHE A CA 1
ATOM 1342 C C . PHE A 1 175 ? 4.779 -6.642 11.176 1.00 94.00 175 PHE A C 1
ATOM 1344 O O . PHE A 1 175 ? 3.673 -7.172 11.186 1.00 94.00 175 PHE A O 1
ATOM 1351 N N . MET A 1 176 ? 5.900 -7.354 11.313 1.00 92.56 176 MET A N 1
ATOM 1352 C CA . MET A 1 176 ? 5.908 -8.822 11.339 1.00 92.56 176 MET A CA 1
ATOM 1353 C C . MET A 1 176 ? 5.147 -9.395 12.539 1.00 92.56 176 MET A C 1
ATOM 1355 O O . MET A 1 176 ? 4.533 -10.450 12.418 1.00 92.56 176 MET A O 1
ATOM 1359 N N . ASN A 1 177 ? 5.163 -8.697 13.673 1.00 93.12 177 ASN A N 1
ATOM 1360 C CA . ASN A 1 177 ? 4.482 -9.120 14.895 1.00 93.12 177 ASN A CA 1
ATOM 1361 C C . ASN A 1 177 ? 2.969 -8.835 14.871 1.00 93.12 177 ASN A C 1
ATOM 1363 O O . ASN A 1 177 ? 2.205 -9.527 15.543 1.00 93.12 177 ASN A O 1
ATOM 1367 N N . GLY A 1 178 ? 2.527 -7.813 14.131 1.00 93.50 178 GLY A N 1
ATOM 1368 C CA . GLY A 1 178 ? 1.133 -7.359 14.112 1.00 93.50 178 GLY A CA 1
ATOM 1369 C C . GLY A 1 178 ? 0.315 -7.784 12.892 1.00 93.50 178 GLY A C 1
ATOM 1370 O O . GLY A 1 178 ? -0.917 -7.785 12.954 1.00 93.50 178 GLY A O 1
ATOM 1371 N N . ILE A 1 179 ? 0.971 -8.136 11.784 1.00 93.81 179 ILE A N 1
ATOM 1372 C CA . ILE A 1 179 ? 0.316 -8.268 10.477 1.00 93.81 179 ILE A CA 1
ATOM 1373 C C . ILE A 1 179 ? -0.756 -9.358 10.438 1.00 93.81 179 ILE A C 1
ATOM 1375 O O . ILE A 1 179 ? -1.824 -9.130 9.880 1.00 93.81 179 ILE A O 1
ATOM 1379 N N . ASP A 1 180 ? -0.541 -10.499 11.098 1.00 94.19 180 ASP A N 1
ATOM 1380 C CA . ASP A 1 180 ? -1.501 -11.611 11.083 1.00 94.19 180 ASP A CA 1
ATOM 1381 C C . ASP A 1 180 ? -2.853 -11.212 11.693 1.00 94.19 180 ASP A C 1
ATOM 1383 O O . ASP A 1 180 ? -3.919 -11.607 11.204 1.00 94.19 180 ASP A O 1
ATOM 1387 N N . LYS A 1 181 ? -2.822 -10.390 12.750 1.00 95.44 181 LYS A N 1
ATOM 1388 C CA . LYS A 1 181 ? -4.029 -9.885 13.411 1.00 95.44 181 LYS A CA 1
ATOM 1389 C C . LYS A 1 181 ? -4.787 -8.929 12.491 1.00 95.44 181 LYS A C 1
ATOM 1391 O O . LYS A 1 181 ? -6.000 -9.076 12.324 1.00 95.44 181 LYS A O 1
ATOM 1396 N N . CYS A 1 182 ? -4.066 -8.007 11.859 1.00 96.19 182 CYS A N 1
ATOM 1397 C CA . CYS A 1 182 ? -4.634 -7.053 10.913 1.00 96.19 182 CYS A CA 1
ATOM 1398 C C . CYS A 1 182 ? -5.253 -7.756 9.689 1.00 96.19 182 CYS A C 1
ATOM 1400 O O . CYS A 1 182 ? -6.445 -7.580 9.410 1.00 96.19 182 CYS A O 1
ATOM 1402 N N . ALA A 1 183 ? -4.508 -8.667 9.057 1.00 94.94 183 ALA A N 1
ATOM 1403 C CA . ALA A 1 183 ? -4.952 -9.439 7.895 1.00 94.94 183 ALA A CA 1
ATOM 1404 C C . ALA A 1 183 ? -6.195 -10.279 8.206 1.00 94.94 183 ALA A C 1
ATOM 1406 O O . ALA A 1 183 ? -7.135 -10.374 7.406 1.00 94.94 183 ALA A O 1
ATOM 1407 N N . THR A 1 184 ? -6.248 -10.856 9.409 1.00 95.75 184 THR A N 1
ATOM 1408 C CA . THR A 1 184 ? -7.413 -11.612 9.884 1.00 95.75 184 THR A CA 1
ATOM 1409 C C . THR A 1 184 ? -8.659 -10.734 10.003 1.00 95.75 184 THR A C 1
ATOM 1411 O O . THR A 1 184 ? -9.755 -11.199 9.687 1.00 95.75 184 THR A O 1
ATOM 1414 N N . CYS A 1 185 ? -8.532 -9.476 10.428 1.00 97.00 185 CYS A N 1
ATOM 1415 C CA . CYS A 1 185 ? -9.667 -8.555 10.446 1.00 97.00 185 CYS A CA 1
ATOM 1416 C C . CYS A 1 185 ? -10.108 -8.180 9.025 1.00 97.00 185 CYS A C 1
ATOM 1418 O O . CYS A 1 185 ? -11.283 -8.324 8.676 1.00 97.00 185 CYS A O 1
ATOM 1420 N N . LEU A 1 186 ? -9.163 -7.770 8.173 1.00 96.56 186 LEU A N 1
ATOM 1421 C CA . LEU A 1 186 ? -9.452 -7.318 6.809 1.00 96.56 186 LEU A CA 1
ATOM 1422 C C . LEU A 1 186 ? -10.080 -8.418 5.946 1.00 96.56 186 LEU A C 1
ATOM 1424 O O . LEU A 1 186 ? -11.005 -8.145 5.184 1.00 96.56 186 LEU A O 1
ATOM 1428 N N . SER A 1 187 ? -9.646 -9.671 6.099 1.00 94.94 187 SER A N 1
ATOM 1429 C CA . SER A 1 187 ? -10.200 -10.810 5.350 1.00 94.94 187 SER A CA 1
ATOM 1430 C C . SER A 1 187 ? -11.685 -11.074 5.640 1.00 94.94 187 SER A C 1
ATOM 1432 O O . SER A 1 187 ? -12.413 -11.527 4.753 1.00 94.94 187 SER A O 1
ATOM 1434 N N . LYS A 1 188 ? -12.155 -10.742 6.850 1.00 95.06 188 LYS A N 1
ATOM 1435 C CA . LYS A 1 188 ? -13.565 -10.861 7.263 1.00 95.06 188 LYS A CA 1
ATOM 1436 C C . LYS A 1 188 ? -14.420 -9.683 6.794 1.00 95.06 188 LYS A C 1
ATOM 1438 O O . LYS A 1 188 ? -15.645 -9.786 6.772 1.00 95.06 188 LYS A O 1
ATOM 1443 N N . GLY A 1 189 ? -13.794 -8.564 6.437 1.00 93.12 189 GLY A N 1
ATOM 1444 C CA . GLY A 1 189 ? -14.478 -7.369 5.970 1.00 93.12 189 GLY A CA 1
ATOM 1445 C C . GLY A 1 189 ? -15.004 -7.519 4.544 1.00 93.12 189 GLY A C 1
ATOM 1446 O O . GLY A 1 189 ? -14.289 -7.903 3.620 1.00 93.12 189 GLY A O 1
ATOM 1447 N N . GLU A 1 190 ? -16.265 -7.164 4.326 1.00 94.06 190 GLU A N 1
ATOM 1448 C CA . GLU A 1 190 ? -16.848 -7.143 2.984 1.00 94.06 190 GLU A CA 1
ATOM 1449 C C . GLU A 1 190 ? -16.153 -6.085 2.102 1.00 94.06 190 GLU A C 1
ATOM 1451 O O . GLU A 1 190 ? -16.083 -4.908 2.475 1.00 94.06 190 GLU A O 1
ATOM 1456 N N . ASN A 1 191 ? -15.696 -6.498 0.914 1.00 92.00 191 ASN A N 1
ATOM 1457 C CA . ASN A 1 191 ? -14.920 -5.701 -0.045 1.00 92.00 191 ASN A CA 1
ATOM 1458 C C . ASN A 1 191 ? -13.534 -5.258 0.458 1.00 92.00 191 ASN A C 1
ATOM 1460 O O . ASN A 1 191 ? -12.929 -4.377 -0.152 1.00 92.00 191 ASN A O 1
ATOM 1464 N N . LEU A 1 192 ? -13.011 -5.868 1.528 1.00 94.69 192 LEU A N 1
ATOM 1465 C CA . LEU A 1 192 ? -11.676 -5.582 2.073 1.00 94.69 192 LEU A CA 1
ATOM 1466 C C . LEU A 1 192 ? -10.645 -6.681 1.770 1.00 94.69 192 LEU A C 1
ATOM 1468 O O . LEU A 1 192 ? -9.473 -6.525 2.104 1.00 94.69 192 LEU A O 1
ATOM 1472 N N . GLN A 1 193 ? -11.036 -7.755 1.072 1.00 92.88 193 GLN A N 1
ATOM 1473 C CA . GLN A 1 193 ? -10.151 -8.879 0.730 1.00 92.88 193 GLN A CA 1
ATOM 1474 C C . GLN A 1 193 ? -8.893 -8.430 -0.026 1.00 92.88 193 G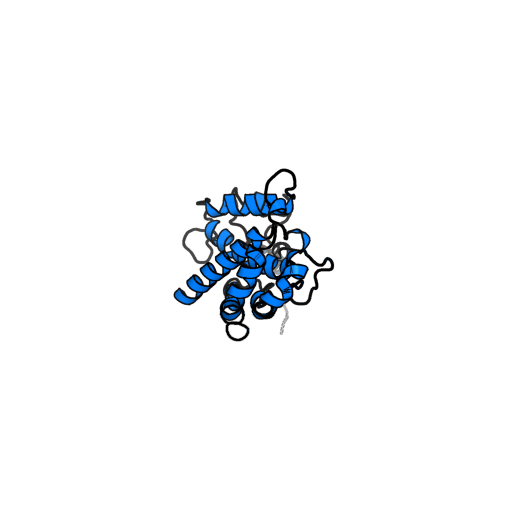LN A C 1
ATOM 1476 O O . GLN A 1 193 ? -7.822 -8.995 0.169 1.00 92.88 193 GLN A O 1
ATOM 1481 N N . ILE A 1 194 ? -9.001 -7.389 -0.859 1.00 90.75 194 ILE A N 1
ATOM 1482 C CA . ILE A 1 194 ? -7.846 -6.840 -1.578 1.00 90.75 194 ILE A CA 1
ATOM 1483 C C . ILE A 1 194 ? -6.771 -6.306 -0.621 1.00 90.75 194 ILE A C 1
ATOM 1485 O O . ILE A 1 194 ? -5.589 -6.500 -0.883 1.00 90.75 194 ILE A O 1
ATOM 1489 N N . LEU A 1 195 ? -7.165 -5.718 0.514 1.00 94.25 195 LEU A N 1
ATOM 1490 C CA . LEU A 1 195 ? -6.234 -5.209 1.522 1.00 94.25 195 LEU A CA 1
ATOM 1491 C C . LEU A 1 195 ? -5.554 -6.359 2.282 1.00 94.25 195 LEU A C 1
ATOM 1493 O O . LEU A 1 195 ? -4.354 -6.307 2.514 1.00 94.25 195 LEU A O 1
ATOM 1497 N N . ALA A 1 196 ? -6.274 -7.445 2.576 1.00 92.56 196 ALA A N 1
ATOM 1498 C CA . ALA A 1 196 ? -5.663 -8.648 3.155 1.00 92.56 196 ALA A CA 1
ATOM 1499 C C . ALA A 1 196 ? -4.663 -9.323 2.188 1.00 92.56 196 ALA A C 1
ATOM 1501 O O . ALA A 1 196 ? -3.596 -9.794 2.592 1.00 92.56 196 ALA A O 1
ATOM 1502 N N . ASN A 1 197 ? -4.971 -9.336 0.886 1.00 91.31 197 ASN A N 1
ATOM 1503 C CA . ASN A 1 197 ? -4.048 -9.836 -0.139 1.00 91.31 197 ASN A CA 1
ATOM 1504 C C . ASN A 1 197 ? -2.798 -8.956 -0.245 1.00 91.31 197 ASN A C 1
ATOM 1506 O O . ASN A 1 197 ? -1.687 -9.460 -0.371 1.00 91.31 197 ASN A O 1
ATOM 1510 N N . PHE A 1 198 ? -2.975 -7.642 -0.158 1.00 92.94 198 PHE A N 1
ATOM 1511 C CA . PHE A 1 198 ? -1.892 -6.666 -0.109 1.00 92.94 198 PHE A CA 1
ATOM 1512 C C . PHE A 1 198 ? -0.946 -6.912 1.070 1.00 92.94 198 PHE A C 1
ATOM 1514 O O . PHE A 1 198 ? 0.268 -6.949 0.880 1.00 92.94 198 PHE A O 1
ATOM 1521 N N . GLU A 1 199 ? -1.475 -7.180 2.258 1.00 90.44 199 GLU A N 1
ATOM 1522 C CA . GLU A 1 199 ? -0.663 -7.547 3.423 1.00 90.44 199 GLU A CA 1
ATOM 1523 C C . GLU A 1 199 ? 0.099 -8.858 3.219 1.00 90.44 199 GLU A C 1
ATOM 1525 O O . GLU A 1 199 ? 1.281 -8.942 3.547 1.00 90.44 199 GLU A O 1
ATOM 1530 N N . SER A 1 200 ? -0.528 -9.847 2.581 1.00 90.56 200 SER A N 1
ATOM 1531 C CA . SER A 1 200 ? 0.141 -11.102 2.213 1.00 90.56 200 SER A CA 1
ATOM 1532 C C . SER A 1 200 ? 1.320 -10.866 1.259 1.00 90.56 200 SER A C 1
ATOM 1534 O O . SER A 1 200 ? 2.393 -11.446 1.440 1.00 90.56 200 SER A O 1
ATOM 1536 N N . THR A 1 201 ? 1.161 -9.967 0.282 1.00 89.62 201 THR A N 1
ATOM 1537 C CA . THR A 1 201 ? 2.245 -9.547 -0.621 1.00 89.62 201 THR A CA 1
ATOM 1538 C C . THR A 1 201 ? 3.374 -8.851 0.136 1.00 89.62 201 THR A C 1
ATOM 1540 O O . THR A 1 201 ? 4.545 -9.131 -0.117 1.00 89.62 201 THR A O 1
ATOM 1543 N N . LEU A 1 202 ? 3.058 -7.978 1.096 1.00 89.75 202 LEU A N 1
ATOM 1544 C CA . LEU A 1 202 ? 4.074 -7.330 1.929 1.00 89.75 202 LEU A CA 1
ATOM 1545 C C . LEU A 1 202 ? 4.844 -8.341 2.782 1.00 89.75 202 LEU A C 1
ATOM 1547 O O . LEU A 1 202 ? 6.065 -8.271 2.840 1.00 89.75 202 LEU A O 1
ATOM 1551 N N . ILE A 1 203 ? 4.173 -9.331 3.377 1.00 89.38 203 ILE A N 1
ATOM 1552 C CA . ILE A 1 203 ? 4.847 -10.413 4.115 1.00 89.38 203 ILE A CA 1
ATOM 1553 C C . ILE A 1 203 ? 5.812 -11.176 3.203 1.00 89.38 203 ILE A C 1
ATOM 1555 O O . ILE A 1 203 ? 6.946 -11.457 3.597 1.00 89.38 203 ILE A O 1
ATOM 1559 N N . PHE A 1 204 ? 5.379 -11.522 1.989 1.00 86.94 204 PHE A N 1
ATOM 1560 C CA . PHE A 1 204 ? 6.227 -12.213 1.020 1.00 86.94 204 PHE A CA 1
ATOM 1561 C C . PHE A 1 204 ? 7.467 -11.381 0.667 1.00 86.94 204 PHE A C 1
ATOM 1563 O O . PHE A 1 204 ? 8.592 -11.868 0.790 1.00 86.94 204 PHE A O 1
ATOM 1570 N N . ASN A 1 205 ? 7.272 -10.104 0.336 1.00 84.69 205 ASN A N 1
ATOM 1571 C CA . ASN A 1 205 ? 8.353 -9.170 0.023 1.00 84.69 205 ASN A CA 1
ATOM 1572 C C . ASN A 1 205 ? 9.309 -8.975 1.210 1.00 84.69 205 ASN A C 1
ATOM 1574 O O . ASN A 1 205 ? 10.524 -8.939 1.025 1.00 84.69 205 ASN A O 1
ATOM 1578 N N . ALA A 1 206 ? 8.778 -8.892 2.431 1.00 83.56 206 ALA A N 1
ATOM 1579 C CA . ALA A 1 206 ? 9.557 -8.763 3.656 1.00 83.56 206 ALA A CA 1
ATOM 1580 C C . ALA A 1 206 ? 10.461 -9.974 3.903 1.00 83.56 206 ALA A C 1
ATOM 1582 O O . ALA A 1 206 ? 11.630 -9.833 4.270 1.00 83.56 206 ALA A O 1
ATOM 1583 N N . ARG A 1 207 ? 9.932 -11.180 3.676 1.00 83.56 207 ARG A N 1
ATOM 1584 C CA . ARG A 1 207 ? 10.692 -12.428 3.810 1.00 83.56 207 ARG A CA 1
ATOM 1585 C C . ARG A 1 207 ? 11.774 -12.547 2.744 1.00 83.56 207 ARG A C 1
ATOM 1587 O O . ARG A 1 207 ? 12.882 -12.944 3.081 1.00 83.56 207 ARG A O 1
ATOM 1594 N N . LEU A 1 208 ? 11.476 -12.172 1.499 1.00 78.88 208 LEU A N 1
ATOM 1595 C CA . LEU A 1 208 ? 12.478 -12.126 0.433 1.00 78.88 208 LEU A CA 1
ATOM 1596 C C . LEU A 1 208 ? 13.613 -11.156 0.772 1.00 78.88 208 LEU A C 1
ATOM 1598 O O . LEU A 1 208 ? 14.773 -11.544 0.697 1.00 78.88 208 LEU A O 1
ATOM 1602 N N . ALA A 1 209 ? 13.290 -9.942 1.225 1.00 73.25 209 ALA A N 1
ATOM 1603 C CA . ALA A 1 209 ? 14.295 -8.945 1.586 1.00 73.25 209 ALA A CA 1
ATOM 1604 C C . ALA A 1 209 ? 15.230 -9.428 2.711 1.00 73.25 209 ALA A C 1
ATOM 1606 O O . ALA A 1 209 ? 16.438 -9.225 2.616 1.00 73.25 209 ALA A O 1
ATOM 1607 N N . LYS A 1 210 ? 14.703 -10.125 3.734 1.00 68.88 210 LYS A N 1
ATOM 1608 C CA . LYS A 1 210 ? 15.511 -10.729 4.818 1.00 68.88 210 LYS A CA 1
ATOM 1609 C C . LYS A 1 210 ? 16.439 -11.863 4.348 1.00 68.88 210 LYS A C 1
ATOM 1611 O O . LYS A 1 210 ? 17.344 -12.223 5.088 1.00 68.88 210 LYS A O 1
ATOM 1616 N N . LEU A 1 211 ? 16.211 -12.455 3.173 1.00 67.25 211 LEU A N 1
ATOM 1617 C CA . LEU A 1 211 ? 17.079 -13.500 2.606 1.00 67.25 211 LEU A CA 1
ATOM 1618 C C . LEU A 1 211 ? 18.196 -12.932 1.718 1.00 67.25 211 LEU A C 1
ATOM 1620 O O . LEU A 1 211 ? 19.146 -13.647 1.408 1.00 67.25 211 LEU A O 1
ATOM 1624 N N . THR A 1 212 ? 18.066 -11.679 1.281 1.00 55.88 212 THR A N 1
ATOM 1625 C CA . THR A 1 212 ? 18.971 -11.031 0.317 1.00 55.88 212 THR A CA 1
ATOM 1626 C C . THR A 1 212 ? 19.832 -9.914 0.916 1.00 55.88 212 THR A C 1
ATOM 1628 O O . THR A 1 212 ? 20.731 -9.428 0.233 1.00 55.88 212 THR A O 1
ATOM 1631 N N . LEU A 1 213 ? 19.540 -9.489 2.149 1.00 49.00 213 LEU A N 1
ATOM 1632 C CA . LEU A 1 213 ? 20.271 -8.475 2.924 1.00 49.00 213 LEU A CA 1
ATOM 1633 C C . LEU A 1 213 ? 21.046 -9.135 4.067 1.00 49.00 213 LEU A C 1
ATOM 1635 O O . LEU A 1 213 ? 22.160 -8.648 4.357 1.00 49.00 213 LEU A O 1
#

Radius of gyration: 21.17 Å; chains: 1; bounding box: 70×56×42 Å

Foldseek 3Di:
DDDDDDDCVVVVVVVVVPPPPLPLPLLAAPPDPLVVLVDPDPPDDSSDLVRLPPPPVLADQFLLCQDDPSHPPSNVSVVSSLVRLCPDPDWDPPPDPSIDGSNVSSLLSLLLNLLQNCQCAACQDQQPDGNPDHHPNVVFQNVLCVLLNVLSNFCSSPPPSLRSLSSCCPPNSSLVVRLVSRLVRQCPDHRSPVNSVSSVSSVVVNVVNVVVD

Secondary structure (DSSP, 8-state):
----PPPTHHHHHHHHHTSS------SS-TT-TTHHHH-SSTTS-S--GGG-S--GGG---SGGGTSSTT--HHHHHHHHHHHHHTT---EES-SSTT-EEHHHHHHHHHHHHHHHHHIIIIISEETTEEPSS--HHHHHHHHHHGGGHHHHTTTTT---GGGGGGGGTHHHHHHHHHHHHHHHHHHHSTT-HHHHHHHHHHHHHHHHHHHH-